Protein AF-A0A963Q2P6-F1 (afdb_monomer_lite)

Sequence (230 aa):
RKVRPLGATLEEPVDARIVSATHRDLGAEVHAGRFRQDLFYRLNVIEIAVPPLRQRREDLPQLCEALLARIARESGAKGYRLSAAQLEAISQLPLEGNVRELENVLHRAVALGDVREAGIDDAAPEPTSLPAAPSLDHGSLKAPAPAMPAGPSHTAGESVVEEMPIPSDLEAWLAAQEKQILIRALEETGFNRTAAAAKLGLNLRQIRYRMSRLGITDPSNTPDEDDDGG

Secondary structure (DSSP, 8-state):
-EE--TT-SSPEE---------SS-HHHHHHTTSS-HHHHHHHTTS------GGG-GGGHHHHHHHHHHHHHHHHT-S-EE--HHHHHHHHHS---S-HHHHHHHHHHHHHHT-SEETTS--PPPP--PPPPP-----S---PPPPPP-------------------S-HHHHHHHHHHHHHHHHHHHTTT-HHHHHHHTT--HHHHHHHHHHHT---TT----------

Radius of gyration: 28.08 Å; chains: 1; bounding box: 80×55×84 Å

Structure (mmCIF, N/CA/C/O backbone):
data_AF-A0A963Q2P6-F1
#
_entry.id   AF-A0A963Q2P6-F1
#
loop_
_atom_site.group_PDB
_atom_site.id
_atom_site.type_symbol
_atom_site.label_atom_id
_atom_site.label_alt_id
_atom_site.label_comp_id
_atom_site.label_asym_id
_atom_site.label_entity_id
_atom_site.label_seq_id
_atom_site.pdbx_PDB_ins_code
_atom_site.Cartn_x
_atom_site.Cartn_y
_atom_site.Cartn_z
_atom_site.occupancy
_atom_site.B_iso_or_equiv
_atom_site.auth_seq_id
_atom_site.auth_comp_id
_atom_site.auth_asym_id
_atom_site.auth_atom_id
_atom_site.pdbx_PDB_model_num
ATOM 1 N N . ARG A 1 1 ? -2.647 -0.339 35.480 1.00 64.62 1 ARG A N 1
ATOM 2 C CA . ARG A 1 1 ? -3.037 -1.763 35.260 1.00 64.62 1 ARG A CA 1
ATOM 3 C C . ARG A 1 1 ? -1.852 -2.624 35.704 1.00 64.62 1 ARG A C 1
ATOM 5 O O . ARG A 1 1 ? -0.803 -2.032 35.878 1.00 64.62 1 ARG A O 1
ATOM 12 N N . LYS A 1 2 ? -1.964 -3.932 35.961 1.00 72.50 2 LYS A N 1
ATOM 13 C CA . LYS A 1 2 ? -0.788 -4.760 36.296 1.00 72.50 2 LYS A CA 1
ATOM 14 C C . LYS A 1 2 ? -0.644 -5.908 35.302 1.00 72.50 2 LYS A C 1
ATOM 16 O O . LYS A 1 2 ? -1.664 -6.447 34.879 1.00 72.50 2 LYS A O 1
ATOM 21 N N . VAL A 1 3 ? 0.578 -6.239 34.898 1.00 78.06 3 VAL A N 1
ATOM 22 C CA . VAL A 1 3 ? 0.865 -7.388 34.028 1.00 78.06 3 VAL A CA 1
ATOM 23 C C . VAL A 1 3 ? 1.853 -8.312 34.720 1.00 78.06 3 VAL A C 1
ATOM 25 O O . VAL A 1 3 ? 2.689 -7.873 35.506 1.00 78.06 3 VAL A O 1
ATOM 28 N N . ARG A 1 4 ? 1.737 -9.606 34.436 1.00 78.69 4 ARG A N 1
ATOM 29 C CA . ARG A 1 4 ? 2.625 -10.634 34.965 1.00 78.69 4 ARG A CA 1
ATOM 30 C C . ARG A 1 4 ? 3.293 -11.341 33.788 1.00 78.69 4 ARG A C 1
ATOM 32 O O . ARG A 1 4 ? 2.575 -11.985 33.018 1.00 78.69 4 ARG A O 1
ATOM 39 N N . PRO A 1 5 ? 4.619 -11.224 33.624 1.00 73.81 5 PRO A N 1
ATOM 40 C CA . PRO A 1 5 ? 5.359 -12.020 32.653 1.00 73.81 5 PRO A CA 1
ATOM 41 C C . PRO A 1 5 ? 5.124 -13.519 32.885 1.00 73.81 5 PRO A C 1
ATOM 43 O O . PRO A 1 5 ? 4.982 -13.965 34.027 1.00 73.81 5 PRO A O 1
ATOM 46 N N . LEU A 1 6 ? 5.082 -14.316 31.814 1.00 65.94 6 LEU A N 1
ATOM 47 C CA . LEU A 1 6 ? 4.991 -15.775 31.932 1.00 65.94 6 LEU A CA 1
ATOM 48 C C . LEU A 1 6 ? 6.200 -16.302 32.724 1.00 65.94 6 LEU A C 1
ATOM 50 O O . LEU A 1 6 ? 7.338 -16.115 32.310 1.00 65.94 6 LEU A O 1
ATOM 54 N N . GLY A 1 7 ? 5.943 -16.936 33.874 1.00 72.44 7 GLY A N 1
ATOM 55 C CA . GLY A 1 7 ? 6.971 -17.476 34.777 1.00 72.44 7 GLY A CA 1
ATOM 56 C C . GLY A 1 7 ? 7.319 -16.598 35.988 1.00 72.44 7 GLY A C 1
ATOM 57 O O . GLY A 1 7 ? 7.991 -17.077 36.896 1.00 72.44 7 GLY A O 1
ATOM 58 N N . ALA A 1 8 ? 6.832 -15.356 36.056 1.00 74.38 8 ALA A N 1
ATOM 59 C CA . ALA A 1 8 ? 7.045 -14.476 37.205 1.00 74.38 8 ALA A CA 1
ATOM 60 C C . ALA A 1 8 ? 5.903 -14.587 38.231 1.00 74.38 8 ALA A C 1
ATOM 62 O O . ALA A 1 8 ? 4.735 -14.743 37.873 1.00 74.38 8 ALA A O 1
ATOM 63 N N . THR A 1 9 ? 6.224 -14.474 39.521 1.00 75.56 9 THR A N 1
ATOM 64 C CA . THR A 1 9 ? 5.244 -14.490 40.626 1.00 75.56 9 THR A CA 1
ATOM 65 C C . THR A 1 9 ? 4.710 -13.102 40.976 1.00 75.56 9 THR A C 1
ATOM 67 O O . THR A 1 9 ? 3.665 -12.999 41.613 1.00 75.56 9 THR A O 1
ATOM 70 N N . LEU A 1 10 ? 5.411 -12.043 40.564 1.00 71.81 10 LEU A N 1
ATOM 71 C CA . LEU A 1 10 ? 5.089 -10.656 40.895 1.00 71.81 10 LEU A CA 1
ATOM 72 C C . LEU A 1 10 ? 4.373 -9.963 39.734 1.00 71.81 10 LEU A C 1
ATOM 74 O O . LEU A 1 10 ? 4.718 -10.138 38.567 1.00 71.81 10 LEU A O 1
ATOM 78 N N . GLU A 1 11 ? 3.354 -9.181 40.078 1.00 80.12 11 GLU A N 1
ATOM 79 C CA . GLU A 1 11 ? 2.622 -8.340 39.138 1.00 80.12 11 GLU A CA 1
ATOM 80 C C . GLU A 1 11 ? 3.244 -6.941 39.084 1.00 80.12 11 GLU A C 1
ATOM 82 O O . GLU A 1 11 ? 3.351 -6.267 40.111 1.00 80.12 11 GLU A O 1
ATOM 87 N N . GLU A 1 12 ? 3.584 -6.471 37.887 1.00 83.44 12 GLU A N 1
ATOM 88 C CA . GLU A 1 12 ? 4.188 -5.155 37.678 1.00 83.44 12 GLU A CA 1
ATOM 89 C C . GLU A 1 12 ? 3.141 -4.141 37.203 1.00 83.44 12 GLU A C 1
ATOM 91 O O . GLU A 1 12 ? 2.363 -4.444 36.290 1.00 83.44 12 GLU A O 1
ATOM 96 N N . PRO A 1 13 ? 3.072 -2.934 37.797 1.00 80.38 13 PRO A N 1
ATOM 97 C CA . PRO A 1 13 ? 2.183 -1.889 37.320 1.00 80.38 13 PRO A CA 1
ATOM 98 C C . PRO A 1 13 ? 2.642 -1.378 35.950 1.00 80.38 13 PRO A C 1
ATOM 100 O O . PRO A 1 13 ? 3.764 -0.916 35.785 1.00 80.38 13 PRO A O 1
ATOM 103 N N . VAL A 1 14 ? 1.736 -1.422 34.977 1.00 83.69 14 VAL A N 1
ATOM 104 C CA . VAL A 1 14 ? 1.925 -0.894 33.627 1.00 83.69 14 VAL A CA 1
ATOM 105 C C . VAL A 1 14 ? 0.928 0.223 33.368 1.00 83.69 14 VAL A C 1
ATOM 107 O O . VAL A 1 14 ? -0.288 0.080 33.593 1.00 83.69 14 VAL A O 1
ATOM 110 N N . ASP A 1 15 ? 1.482 1.320 32.868 1.00 86.88 15 ASP A N 1
ATOM 111 C CA . ASP A 1 15 ? 0.766 2.403 32.222 1.00 86.88 15 ASP A CA 1
ATOM 112 C C . ASP A 1 15 ? 1.029 2.330 30.714 1.00 86.88 15 ASP A C 1
ATOM 114 O O . ASP A 1 15 ? 2.176 2.285 30.272 1.00 86.88 15 ASP A O 1
ATOM 118 N N . ALA A 1 16 ? -0.038 2.219 29.928 1.00 85.62 16 ALA A N 1
ATOM 119 C CA . ALA A 1 16 ? 0.053 2.010 28.491 1.00 85.62 16 ALA A CA 1
ATOM 120 C C . ALA A 1 16 ? -1.106 2.697 27.778 1.00 85.62 16 ALA A C 1
ATOM 122 O O . ALA A 1 16 ? -2.277 2.520 28.131 1.00 85.62 16 ALA A O 1
ATOM 123 N N . ARG A 1 17 ? -0.771 3.418 26.707 1.00 89.06 17 ARG A N 1
ATOM 124 C CA . ARG A 1 17 ? -1.744 3.955 25.761 1.00 89.06 17 ARG A CA 1
ATOM 125 C C . ARG A 1 17 ? -2.048 2.897 24.707 1.00 89.06 17 ARG A C 1
ATOM 127 O O . ARG A 1 17 ? -1.161 2.488 23.966 1.00 89.06 17 ARG A O 1
ATOM 134 N N . ILE A 1 18 ? -3.302 2.459 24.646 1.00 86.38 18 ILE A N 1
ATOM 135 C CA . ILE A 1 18 ? -3.746 1.460 23.670 1.00 86.38 18 ILE A CA 1
ATOM 136 C C . ILE A 1 18 ? -4.229 2.179 22.412 1.00 86.38 18 ILE A C 1
ATOM 138 O O . ILE A 1 18 ? -5.068 3.073 22.493 1.00 86.38 18 ILE A O 1
ATOM 142 N N . VAL A 1 19 ? -3.710 1.761 21.259 1.00 90.31 19 VAL A N 1
ATOM 143 C CA . VAL A 1 19 ? -4.214 2.129 19.933 1.00 90.31 19 VAL A CA 1
ATOM 144 C C . VAL A 1 19 ? -4.538 0.829 19.207 1.00 90.31 19 VAL A C 1
ATOM 146 O O . VAL A 1 19 ? -3.691 -0.057 19.118 1.00 90.31 19 VAL A O 1
ATOM 149 N N . SER A 1 20 ? -5.769 0.695 18.722 1.00 89.44 20 SER A N 1
ATOM 150 C CA . SER A 1 20 ? -6.246 -0.487 17.997 1.00 89.44 20 SER A CA 1
ATOM 151 C C . SER A 1 20 ? -6.838 -0.077 16.654 1.00 89.44 20 SER A C 1
ATOM 153 O O . SER A 1 20 ? -7.490 0.958 16.570 1.00 89.44 20 SER A O 1
ATOM 155 N N . ALA A 1 21 ? -6.648 -0.900 15.624 1.00 90.50 21 ALA A N 1
ATOM 156 C CA . ALA A 1 21 ? -7.207 -0.689 14.292 1.00 90.50 21 ALA A CA 1
ATOM 157 C C . ALA A 1 21 ? -7.820 -1.992 13.763 1.00 90.50 21 ALA A C 1
ATOM 159 O O . ALA A 1 21 ? -7.303 -3.079 14.017 1.00 90.50 21 ALA A O 1
ATOM 160 N N . THR A 1 22 ? -8.922 -1.882 13.024 1.00 89.25 22 THR A N 1
ATOM 161 C CA . THR A 1 22 ? -9.638 -3.016 12.428 1.00 89.25 22 THR A CA 1
ATOM 162 C C . THR A 1 22 ? -10.319 -2.583 11.133 1.00 89.25 22 THR A C 1
ATOM 164 O O . THR A 1 22 ? -10.667 -1.419 10.971 1.00 89.25 22 THR A O 1
ATOM 167 N N . HIS A 1 23 ? -10.494 -3.526 10.208 1.00 86.50 23 HIS A N 1
ATOM 168 C CA . HIS A 1 23 ? -11.265 -3.352 8.971 1.00 86.50 23 HIS A CA 1
ATOM 169 C C . HIS A 1 23 ? -12.695 -3.908 9.094 1.00 86.50 23 HIS A C 1
ATOM 171 O O . HIS A 1 23 ? -13.462 -3.858 8.138 1.00 86.50 23 HIS A O 1
ATOM 177 N N . ARG A 1 24 ? -13.032 -4.494 10.250 1.00 86.62 24 ARG A N 1
ATOM 178 C CA . ARG A 1 24 ? -14.360 -5.025 10.565 1.00 86.62 24 ARG A CA 1
ATOM 179 C C . ARG A 1 24 ? -15.138 -4.035 11.414 1.00 86.62 24 ARG A C 1
ATOM 181 O O . ARG A 1 24 ? -14.569 -3.445 12.331 1.00 86.62 24 ARG A O 1
ATOM 188 N N . ASP A 1 25 ? -16.439 -3.956 11.170 1.00 89.50 25 ASP A N 1
ATOM 189 C CA . ASP A 1 25 ? -17.376 -3.251 12.039 1.00 89.50 25 ASP A CA 1
ATOM 190 C C . ASP A 1 25 ? -17.525 -4.015 13.364 1.00 89.50 25 ASP A C 1
ATOM 192 O O . ASP A 1 25 ? -18.211 -5.036 13.449 1.00 89.50 25 ASP A O 1
ATOM 196 N N . LEU A 1 26 ? -16.850 -3.533 14.410 1.00 90.62 26 LEU A N 1
ATOM 197 C CA . LEU A 1 26 ? -16.914 -4.157 15.732 1.00 90.62 26 LEU A CA 1
ATOM 198 C C . LEU A 1 26 ? -18.310 -4.069 16.348 1.00 90.62 26 LEU A C 1
ATOM 200 O O . LEU A 1 26 ? -18.673 -4.960 17.110 1.00 90.62 26 LEU A O 1
ATOM 204 N N . GLY A 1 27 ? -19.097 -3.044 16.011 1.00 89.06 27 GLY A N 1
ATOM 205 C CA . GLY A 1 27 ? -20.487 -2.951 16.437 1.00 89.06 27 GLY A CA 1
ATOM 206 C C . GLY A 1 27 ? -21.277 -4.141 15.903 1.00 89.06 27 GLY A C 1
ATOM 207 O O . GLY A 1 27 ? -21.899 -4.865 16.682 1.00 89.06 27 GLY A O 1
ATOM 208 N N . ALA A 1 28 ? -21.183 -4.413 14.602 1.00 93.31 28 ALA A N 1
ATOM 209 C CA . ALA A 1 28 ? -21.812 -5.580 13.984 1.00 93.31 28 ALA A CA 1
ATOM 210 C C . ALA A 1 28 ? -21.287 -6.912 14.558 1.00 93.31 28 ALA A C 1
ATOM 212 O O . ALA A 1 28 ? -22.072 -7.824 14.820 1.00 93.31 28 ALA A O 1
ATOM 213 N N . GLU A 1 29 ? -19.979 -7.029 14.816 1.00 93.38 29 GLU A N 1
ATOM 214 C CA . GLU A 1 29 ? -19.393 -8.242 15.409 1.00 93.38 29 GLU A CA 1
ATOM 215 C C . GLU A 1 29 ? -19.856 -8.488 16.858 1.00 93.38 29 GLU A C 1
ATOM 217 O O . GLU A 1 29 ? -20.008 -9.647 17.254 1.00 93.38 29 GLU A O 1
ATOM 222 N N . VAL A 1 30 ? -20.118 -7.432 17.639 1.00 93.25 30 VAL A N 1
ATOM 223 C CA . VAL A 1 30 ? -20.719 -7.542 18.981 1.00 93.25 30 VAL A CA 1
ATOM 224 C C . VAL A 1 30 ? -22.158 -8.042 18.886 1.00 93.25 30 VAL A C 1
ATOM 226 O O . VAL A 1 30 ? -22.515 -8.988 19.585 1.00 93.25 30 VAL A O 1
ATOM 229 N N . HIS A 1 31 ? -22.970 -7.468 17.991 1.00 92.50 31 HIS A N 1
ATOM 230 C CA . HIS A 1 31 ? -24.353 -7.918 17.779 1.00 92.50 31 HIS A CA 1
ATOM 231 C C . HIS A 1 31 ? -24.419 -9.371 17.296 1.00 92.50 31 HIS A C 1
ATOM 233 O O . HIS A 1 31 ? -25.310 -10.118 17.687 1.00 92.50 31 HIS A O 1
ATOM 239 N N . ALA A 1 32 ? -23.446 -9.792 16.487 1.00 95.00 32 ALA A N 1
ATOM 240 C CA . ALA A 1 32 ? -23.322 -11.166 16.018 1.00 95.00 32 ALA A CA 1
ATOM 241 C C . ALA A 1 32 ? -22.709 -12.134 17.054 1.00 95.00 32 ALA A C 1
ATOM 243 O O . ALA A 1 32 ? -22.493 -13.302 16.732 1.00 95.00 32 ALA A O 1
ATOM 244 N N . GLY A 1 33 ? -22.376 -11.667 18.265 1.00 93.00 33 GLY A N 1
ATOM 245 C CA . GLY A 1 33 ? -21.799 -12.481 19.342 1.00 93.00 33 GLY A CA 1
ATOM 246 C C . GLY A 1 33 ? -20.356 -12.942 19.105 1.00 93.00 33 GLY A C 1
ATOM 247 O O . GLY A 1 33 ? -19.831 -13.740 19.879 1.00 93.00 33 GLY A O 1
ATOM 248 N N . ARG A 1 34 ? -19.697 -12.449 18.048 1.00 94.62 34 ARG A N 1
ATOM 249 C CA . ARG A 1 34 ? -18.302 -12.782 17.709 1.00 94.62 34 ARG A CA 1
ATOM 250 C C . ARG A 1 34 ? -17.290 -11.902 18.433 1.00 94.62 34 ARG A C 1
ATOM 252 O O . ARG A 1 34 ? -16.114 -12.253 18.497 1.00 94.62 34 ARG A O 1
ATOM 259 N N . PHE A 1 35 ? -17.734 -10.775 18.988 1.00 94.00 35 PHE A N 1
ATOM 260 C CA . PHE A 1 35 ? -16.886 -9.852 19.730 1.00 94.00 35 PHE A CA 1
ATOM 261 C C . PHE A 1 35 ? -17.474 -9.496 21.095 1.00 94.00 35 PHE A C 1
ATOM 263 O O . PHE A 1 35 ? -18.685 -9.357 21.264 1.00 94.00 35 PHE A O 1
ATOM 270 N N . ARG A 1 36 ? -16.599 -9.347 22.095 1.00 94.38 36 ARG A N 1
ATOM 271 C CA . ARG A 1 36 ? -17.006 -9.112 23.483 1.00 94.38 36 ARG A CA 1
ATOM 272 C C . ARG A 1 36 ? -17.423 -7.655 23.680 1.00 94.38 36 ARG A C 1
ATOM 274 O O . ARG A 1 36 ? -16.641 -6.737 23.428 1.00 94.38 36 ARG A O 1
ATOM 281 N N . GLN A 1 37 ? -18.644 -7.448 24.165 1.00 91.25 37 GLN A N 1
ATOM 282 C CA . GLN A 1 37 ? -19.240 -6.119 24.319 1.00 91.25 37 GLN A CA 1
ATOM 283 C C . GLN A 1 37 ? -18.461 -5.213 25.293 1.00 91.25 37 GLN A C 1
ATOM 285 O O . GLN A 1 37 ? -18.245 -4.035 25.024 1.00 91.25 37 GLN A O 1
ATOM 290 N N . ASP A 1 38 ? -17.980 -5.760 26.407 1.00 92.06 38 ASP A N 1
ATOM 291 C CA . ASP A 1 38 ? -17.172 -5.032 27.395 1.00 92.06 38 ASP A CA 1
ATOM 292 C C . ASP A 1 38 ? -15.809 -4.578 26.839 1.00 92.06 38 ASP A C 1
ATOM 294 O O . ASP A 1 38 ? -15.300 -3.526 27.230 1.00 92.06 38 ASP A O 1
ATOM 298 N N . LEU A 1 39 ? -15.212 -5.351 25.926 1.00 89.88 39 LEU A N 1
ATOM 299 C CA . LEU A 1 39 ? -13.974 -4.978 25.250 1.00 89.88 39 LEU A CA 1
ATOM 300 C C . LEU A 1 39 ? -14.238 -3.892 24.206 1.00 89.88 39 LEU A C 1
ATOM 302 O O . LEU A 1 39 ? -13.467 -2.938 24.127 1.00 89.88 39 LEU A O 1
ATOM 306 N N . PHE A 1 40 ? -15.343 -3.997 23.463 1.00 89.31 40 PHE A N 1
ATOM 307 C CA . PHE A 1 40 ? -15.753 -2.983 22.493 1.00 89.31 40 PHE A CA 1
ATOM 308 C C . PHE A 1 40 ? -15.881 -1.605 23.143 1.00 89.31 40 PHE A C 1
ATOM 310 O O . PHE A 1 40 ? -15.224 -0.675 22.693 1.00 89.31 40 PHE A O 1
ATOM 317 N N . TYR A 1 41 ? -16.601 -1.482 24.262 1.00 87.88 41 TYR A N 1
ATOM 318 C CA . TYR A 1 41 ? -16.746 -0.192 24.950 1.00 87.88 41 TYR A CA 1
ATOM 319 C C . TYR A 1 41 ? -15.449 0.346 25.572 1.00 87.88 41 TYR A C 1
ATOM 321 O O . TYR A 1 41 ? -15.340 1.541 25.828 1.00 87.88 41 TYR A O 1
ATOM 329 N N . ARG A 1 42 ? -14.453 -0.513 25.830 1.00 89.88 42 ARG A N 1
ATOM 330 C CA . ARG A 1 42 ? -13.135 -0.084 26.333 1.00 89.88 42 ARG A CA 1
ATOM 331 C C . ARG A 1 42 ? -12.174 0.336 25.226 1.00 89.88 42 ARG A C 1
ATOM 333 O O . ARG A 1 42 ? -11.250 1.095 25.508 1.00 89.88 42 ARG A O 1
ATOM 340 N N . LEU A 1 43 ? -12.346 -0.197 24.018 1.00 87.81 43 LEU A N 1
ATOM 341 C CA . LEU A 1 43 ? -11.539 0.153 22.850 1.00 87.81 43 LEU A CA 1
ATOM 342 C C . LEU A 1 43 ? -12.142 1.342 22.098 1.00 87.81 43 LEU A C 1
ATOM 344 O O . LEU A 1 43 ? -11.411 2.256 21.726 1.00 87.81 43 LEU A O 1
ATOM 348 N N . ASN A 1 44 ? -13.465 1.359 21.921 1.00 83.06 44 ASN A N 1
ATOM 349 C CA . ASN A 1 44 ? -14.167 2.360 21.126 1.00 83.06 44 ASN A CA 1
ATOM 350 C C . ASN A 1 44 ? -14.494 3.627 21.932 1.00 83.06 44 ASN A C 1
ATOM 352 O O . ASN A 1 44 ? -15.655 3.985 22.116 1.00 83.06 44 ASN A O 1
ATOM 356 N N . VAL A 1 45 ? -13.457 4.274 22.472 1.00 87.12 45 VAL A N 1
ATOM 357 C CA . VAL A 1 45 ? -13.592 5.544 23.211 1.00 87.12 45 VAL A CA 1
ATOM 358 C C . VAL A 1 45 ? -13.541 6.733 22.255 1.00 87.12 45 VAL A C 1
ATOM 360 O O . VAL A 1 45 ? -14.357 7.644 22.346 1.00 87.12 45 VAL A O 1
ATOM 363 N N . ILE A 1 46 ? -12.569 6.723 21.343 1.00 86.75 46 ILE A N 1
ATOM 364 C CA . ILE A 1 46 ? -12.421 7.713 20.277 1.00 86.75 46 ILE A CA 1
ATOM 365 C C . ILE A 1 46 ? -12.236 6.929 18.987 1.00 86.75 46 ILE A C 1
ATOM 367 O O . ILE A 1 46 ? -11.202 6.290 18.788 1.00 86.75 46 ILE A O 1
ATOM 371 N N . GLU A 1 47 ? -13.248 6.975 18.130 1.00 87.00 47 GLU A N 1
ATOM 372 C CA . GLU A 1 47 ? -13.215 6.324 16.830 1.00 87.00 47 GLU A CA 1
ATOM 373 C C . GLU A 1 47 ? -12.628 7.274 15.785 1.00 87.00 47 GLU A C 1
ATOM 375 O O . GLU A 1 47 ? -13.045 8.427 15.668 1.00 87.00 47 GLU A O 1
ATOM 380 N N . ILE A 1 48 ? -11.650 6.788 15.021 1.00 87.38 48 ILE A N 1
ATOM 381 C CA . ILE A 1 48 ? -11.089 7.514 13.882 1.00 87.38 48 ILE A CA 1
ATOM 382 C C . ILE A 1 48 ? -11.369 6.686 12.637 1.00 87.38 48 ILE A C 1
ATOM 384 O O . ILE A 1 48 ? -10.703 5.682 12.379 1.00 87.38 48 ILE A O 1
ATOM 388 N N . ALA A 1 49 ? -12.354 7.122 11.858 1.00 84.94 49 ALA A N 1
ATOM 389 C CA . ALA A 1 49 ? -12.623 6.540 10.556 1.00 84.94 49 ALA A CA 1
ATOM 390 C C . ALA A 1 49 ? -11.513 6.947 9.578 1.00 84.94 49 ALA A C 1
ATOM 392 O O . ALA A 1 49 ? -11.238 8.132 9.386 1.00 84.94 49 ALA A O 1
ATOM 393 N N . VAL A 1 50 ? -10.876 5.962 8.945 1.00 85.81 50 VAL A N 1
ATOM 394 C CA . VAL A 1 50 ? -9.916 6.202 7.864 1.00 85.81 50 VAL A CA 1
ATOM 395 C C . VAL A 1 50 ? -10.684 6.126 6.545 1.00 85.81 50 VAL A C 1
ATOM 397 O O . VAL A 1 50 ? -11.009 5.017 6.117 1.00 85.81 50 VAL A O 1
ATOM 400 N N . PRO A 1 51 ? -11.012 7.262 5.897 1.00 83.19 51 PRO A N 1
ATOM 401 C CA . PRO A 1 51 ? -11.748 7.221 4.648 1.00 83.19 51 PRO A CA 1
ATOM 402 C C . PRO A 1 51 ? -10.880 6.608 3.543 1.00 83.19 51 PRO A C 1
ATOM 404 O O . PRO A 1 51 ? -9.661 6.841 3.515 1.00 83.19 51 PRO A O 1
ATOM 407 N N . PRO A 1 52 ? -11.503 5.849 2.626 1.00 84.44 52 PRO A N 1
ATOM 408 C CA . PRO A 1 52 ? -10.814 5.232 1.506 1.00 84.44 52 PRO A CA 1
ATOM 409 C C . PRO A 1 52 ? -10.204 6.295 0.594 1.00 84.44 52 PRO A C 1
ATOM 411 O O . PRO A 1 52 ? -10.672 7.435 0.532 1.00 84.44 52 PRO A O 1
ATOM 414 N N . LEU A 1 53 ? -9.185 5.904 -0.167 1.00 84.62 53 LEU A N 1
ATOM 415 C CA . LEU A 1 53 ? -8.384 6.835 -0.962 1.00 84.62 53 LEU A CA 1
ATOM 416 C C . LEU A 1 53 ? -9.222 7.598 -2.008 1.00 84.62 53 LEU A C 1
ATOM 418 O O . LEU A 1 53 ? -8.987 8.780 -2.251 1.00 84.62 53 LEU A O 1
ATOM 422 N N . ARG A 1 54 ? -10.283 6.974 -2.536 1.00 81.81 54 ARG A N 1
ATOM 423 C CA . ARG A 1 54 ? -11.261 7.609 -3.439 1.00 81.81 54 ARG A CA 1
ATOM 424 C C . ARG A 1 54 ? -11.979 8.841 -2.867 1.00 81.81 54 ARG A C 1
ATOM 426 O O . ARG A 1 54 ? -12.435 9.672 -3.643 1.00 81.81 54 ARG A O 1
ATOM 433 N N . GLN A 1 55 ? -12.095 8.967 -1.542 1.00 84.19 55 GLN A N 1
ATOM 434 C CA . GLN A 1 55 ? -12.718 10.129 -0.886 1.00 84.19 55 GLN A CA 1
ATOM 435 C C . GLN A 1 55 ? -11.729 11.279 -0.640 1.00 84.19 55 GLN A C 1
ATOM 437 O O . GLN A 1 55 ? -12.146 12.359 -0.244 1.00 84.19 55 GLN A O 1
ATOM 442 N N . ARG A 1 56 ? -10.432 11.054 -0.876 1.00 86.69 56 ARG A N 1
ATOM 443 C CA . ARG A 1 56 ? -9.334 11.995 -0.606 1.00 86.69 56 ARG A CA 1
ATOM 444 C C . ARG A 1 56 ? -8.369 12.079 -1.794 1.00 86.69 56 ARG A C 1
ATOM 446 O O . ARG A 1 56 ? -7.154 11.992 -1.646 1.00 86.69 56 ARG A O 1
ATOM 453 N N . ARG A 1 57 ? -8.917 12.188 -3.008 1.00 85.06 57 ARG A N 1
ATOM 454 C CA . ARG A 1 57 ? -8.119 12.181 -4.250 1.00 85.06 57 ARG A CA 1
ATOM 455 C C . ARG A 1 57 ? -7.133 13.348 -4.346 1.00 85.06 57 ARG A C 1
ATOM 457 O O . ARG A 1 57 ? -6.107 13.211 -4.996 1.00 85.06 57 ARG A O 1
ATOM 464 N N . GLU A 1 58 ? -7.412 14.454 -3.666 1.00 88.50 58 GLU A N 1
ATOM 465 C CA . GLU A 1 58 ? -6.507 15.604 -3.542 1.00 88.50 58 GLU A CA 1
ATOM 466 C C . GLU A 1 58 ? -5.165 15.269 -2.868 1.00 88.50 58 GLU A C 1
ATOM 468 O O . GLU A 1 58 ? -4.157 15.894 -3.191 1.00 88.50 58 GLU A O 1
ATOM 473 N N . ASP A 1 59 ? -5.121 14.232 -2.023 1.00 89.94 59 ASP A N 1
ATOM 474 C CA . ASP A 1 59 ? -3.893 13.767 -1.365 1.00 89.94 59 ASP A CA 1
ATOM 475 C C . ASP A 1 59 ? -3.007 12.925 -2.308 1.00 89.94 59 ASP A C 1
ATOM 477 O O . ASP A 1 59 ? -1.830 12.689 -2.017 1.00 89.94 59 ASP A O 1
ATOM 481 N N . LEU A 1 60 ? -3.545 12.444 -3.441 1.00 89.44 60 LEU A N 1
ATOM 482 C CA . LEU A 1 60 ? -2.856 11.506 -4.337 1.00 89.44 60 LEU A CA 1
ATOM 483 C C . LEU A 1 60 ? -1.485 11.988 -4.821 1.00 89.44 60 LEU A C 1
ATOM 485 O O . LEU A 1 60 ? -0.565 11.171 -4.783 1.00 89.44 60 LEU A O 1
ATOM 489 N N . PRO A 1 61 ? -1.292 13.250 -5.252 1.00 90.56 61 PRO A N 1
ATOM 490 C CA . PRO A 1 61 ? 0.009 13.702 -5.736 1.00 90.56 61 PRO A CA 1
ATOM 491 C C . PRO A 1 61 ? 1.103 13.565 -4.671 1.00 90.56 61 PRO A C 1
ATOM 493 O O . PRO A 1 61 ? 2.156 12.985 -4.936 1.00 90.56 61 PRO A O 1
ATOM 496 N N . GLN A 1 62 ? 0.819 14.013 -3.444 1.00 91.56 62 GLN A N 1
ATOM 497 C CA . GLN A 1 62 ? 1.765 13.954 -2.326 1.00 91.56 62 GLN A CA 1
ATOM 498 C C . GLN A 1 62 ? 2.007 12.510 -1.868 1.00 91.56 62 GLN A C 1
ATOM 500 O O . GLN A 1 62 ? 3.140 12.125 -1.577 1.00 91.56 62 GLN A O 1
ATOM 505 N N . LEU A 1 63 ? 0.956 11.683 -1.850 1.00 92.12 63 LEU A N 1
ATOM 506 C CA . LEU A 1 63 ? 1.073 10.261 -1.529 1.00 92.12 63 LEU A CA 1
ATOM 507 C C . LEU A 1 63 ? 1.920 9.514 -2.562 1.00 92.12 63 LEU A C 1
ATOM 509 O O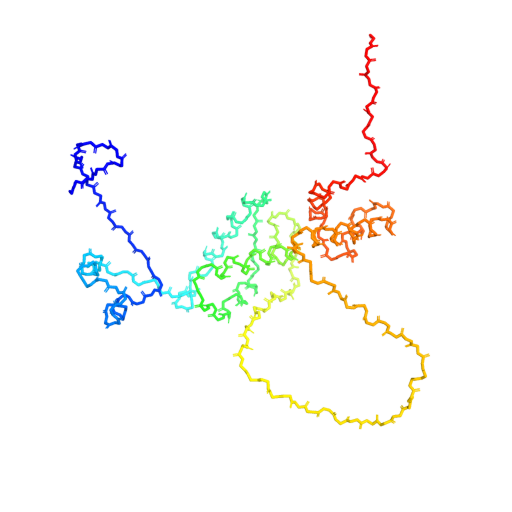 . LEU A 1 63 ? 2.781 8.724 -2.179 1.00 92.12 63 LEU A O 1
ATOM 513 N N . CYS A 1 64 ? 1.720 9.775 -3.855 1.00 92.12 64 CYS A N 1
ATOM 514 C CA . CYS A 1 64 ? 2.519 9.171 -4.917 1.00 92.12 64 CYS A CA 1
ATOM 515 C C . CYS A 1 64 ? 3.994 9.545 -4.779 1.00 92.12 64 CYS A C 1
ATOM 517 O O . CYS A 1 64 ? 4.850 8.669 -4.866 1.00 92.12 64 CYS A O 1
ATOM 519 N N . GLU A 1 65 ? 4.297 10.819 -4.522 1.00 91.31 65 GLU A N 1
ATOM 520 C CA . GLU A 1 65 ? 5.672 11.279 -4.323 1.00 91.31 65 GLU A CA 1
ATOM 521 C C . GLU A 1 65 ? 6.336 10.591 -3.121 1.00 91.31 65 GLU A C 1
ATOM 523 O O . GLU A 1 65 ? 7.437 10.047 -3.248 1.00 91.31 65 GLU A O 1
ATOM 528 N N . ALA A 1 66 ? 5.651 10.543 -1.975 1.00 93.12 66 ALA A N 1
ATOM 529 C CA . ALA A 1 66 ? 6.168 9.908 -0.765 1.00 93.12 66 ALA A CA 1
ATOM 530 C C . ALA A 1 66 ? 6.395 8.396 -0.948 1.00 93.12 66 ALA A C 1
ATOM 532 O O . ALA A 1 66 ? 7.430 7.864 -0.530 1.00 93.12 66 ALA A O 1
ATOM 533 N N . LEU A 1 67 ? 5.453 7.702 -1.595 1.00 92.69 67 LEU A N 1
ATOM 534 C CA . LEU A 1 67 ? 5.567 6.274 -1.888 1.00 92.69 67 LEU A CA 1
ATOM 535 C C . LEU A 1 67 ? 6.695 6.002 -2.884 1.00 92.69 67 LEU A C 1
ATOM 537 O O . LEU A 1 67 ? 7.534 5.148 -2.623 1.00 92.69 67 LEU A O 1
ATOM 541 N N . LEU A 1 68 ? 6.792 6.762 -3.974 1.00 92.12 68 LEU A N 1
ATOM 542 C CA . LEU A 1 68 ? 7.868 6.612 -4.956 1.00 92.12 68 LEU A CA 1
ATOM 543 C C . LEU A 1 68 ? 9.249 6.901 -4.366 1.00 92.12 68 LEU A C 1
ATOM 545 O O . LEU A 1 68 ? 10.208 6.205 -4.695 1.00 92.12 68 LEU A O 1
ATOM 549 N N . ALA A 1 69 ? 9.363 7.875 -3.461 1.00 91.00 69 ALA A N 1
ATOM 550 C CA . ALA A 1 69 ? 10.604 8.139 -2.736 1.00 91.00 69 ALA A CA 1
ATOM 551 C C . ALA A 1 69 ? 11.004 6.963 -1.830 1.00 91.00 69 ALA A C 1
ATOM 553 O O . ALA A 1 69 ? 12.189 6.645 -1.701 1.00 91.00 69 ALA A O 1
ATOM 554 N N . ARG A 1 70 ? 10.024 6.298 -1.208 1.00 90.81 70 ARG A N 1
ATOM 555 C CA . ARG A 1 70 ? 10.260 5.085 -0.421 1.00 90.81 70 ARG A CA 1
ATOM 556 C C . ARG A 1 70 ? 10.675 3.912 -1.311 1.00 90.81 70 ARG A C 1
ATOM 558 O O . ARG A 1 70 ? 11.694 3.292 -1.023 1.00 90.81 70 ARG A O 1
ATOM 565 N N . ILE A 1 71 ? 9.956 3.677 -2.408 1.00 88.94 71 ILE A N 1
ATOM 566 C CA . ILE A 1 71 ? 10.261 2.625 -3.388 1.00 88.94 71 ILE A CA 1
ATOM 567 C C . ILE A 1 71 ? 11.674 2.813 -3.955 1.00 88.94 71 ILE A C 1
ATOM 569 O O . ILE A 1 71 ? 12.439 1.856 -4.011 1.00 88.94 71 ILE A O 1
ATOM 573 N N . ALA A 1 72 ? 12.059 4.045 -4.304 1.00 88.44 72 ALA A N 1
ATOM 574 C CA . ALA A 1 72 ? 13.407 4.363 -4.778 1.00 88.44 72 ALA A CA 1
ATOM 575 C C . ALA A 1 72 ? 14.490 4.029 -3.745 1.00 88.44 72 ALA A C 1
ATOM 577 O O . ALA A 1 72 ? 15.527 3.466 -4.088 1.00 88.44 72 ALA A O 1
ATOM 578 N N . ARG A 1 73 ? 14.240 4.327 -2.465 1.00 88.38 73 ARG A N 1
ATOM 579 C CA . ARG A 1 73 ? 15.172 4.002 -1.378 1.00 88.38 73 ARG A CA 1
ATOM 580 C C . ARG A 1 73 ? 15.345 2.495 -1.205 1.00 88.38 73 ARG A C 1
ATOM 582 O O . ARG A 1 73 ? 16.459 2.040 -0.976 1.00 88.38 73 ARG A O 1
ATOM 589 N N . GLU A 1 74 ? 14.258 1.739 -1.321 1.00 86.38 74 GLU A N 1
ATOM 590 C CA . GLU A 1 74 ? 14.264 0.276 -1.230 1.00 86.38 74 GLU A CA 1
ATOM 591 C C . GLU A 1 74 ? 14.939 -0.375 -2.455 1.00 86.38 74 GLU A C 1
ATOM 593 O O . GLU A 1 74 ? 15.621 -1.389 -2.314 1.00 86.38 74 GLU A O 1
ATOM 598 N N . SER A 1 75 ? 14.811 0.219 -3.649 1.00 81.19 75 SER A N 1
ATOM 599 C CA . SER A 1 75 ? 15.407 -0.296 -4.893 1.00 81.19 75 SER A CA 1
ATOM 600 C C . SER A 1 75 ? 16.843 0.180 -5.170 1.00 81.19 75 SER A C 1
ATOM 602 O O . SER A 1 75 ? 17.499 -0.357 -6.076 1.00 81.19 75 SER A O 1
ATOM 604 N N . GLY A 1 76 ? 17.333 1.159 -4.398 1.00 81.19 76 GLY A N 1
ATOM 605 C CA . GLY A 1 76 ? 18.626 1.823 -4.591 1.00 81.19 76 GLY A CA 1
ATOM 606 C C . GLY A 1 76 ? 18.645 2.843 -5.739 1.00 81.19 76 GLY A C 1
ATOM 607 O O . GLY A 1 76 ? 19.721 3.182 -6.228 1.00 81.19 76 GLY A O 1
ATOM 608 N N . ALA A 1 77 ? 17.479 3.307 -6.195 1.00 80.31 77 ALA A N 1
ATOM 609 C CA . ALA A 1 77 ? 17.343 4.301 -7.257 1.00 80.31 77 ALA A CA 1
ATOM 610 C C . ALA A 1 77 ? 17.480 5.739 -6.724 1.00 80.31 77 ALA A C 1
ATOM 612 O O . ALA A 1 77 ? 17.214 6.027 -5.556 1.00 80.31 77 ALA A O 1
ATOM 613 N N . LYS A 1 78 ? 17.848 6.682 -7.603 1.00 76.75 78 LYS A N 1
ATOM 614 C CA . LYS A 1 78 ? 17.986 8.114 -7.252 1.00 76.75 78 LYS A CA 1
ATOM 615 C C . LYS A 1 78 ? 16.642 8.819 -7.009 1.00 76.75 78 LYS A C 1
ATOM 617 O O . LYS A 1 78 ? 16.614 9.916 -6.460 1.00 76.75 78 LYS A O 1
ATOM 622 N N . GLY A 1 79 ? 15.539 8.188 -7.402 1.00 83.69 79 GLY A N 1
ATOM 623 C CA . GLY A 1 79 ? 14.177 8.697 -7.274 1.00 83.69 79 GLY A CA 1
ATOM 624 C C . GLY A 1 79 ? 13.342 8.294 -8.481 1.00 83.69 79 GLY A C 1
ATOM 625 O O . GLY A 1 79 ? 13.896 8.023 -9.537 1.00 83.69 79 GLY A O 1
ATOM 626 N N . TYR A 1 80 ? 12.022 8.292 -8.339 1.00 86.19 80 TYR A N 1
ATOM 627 C CA . TYR A 1 80 ? 11.086 8.089 -9.445 1.00 86.19 80 TYR A CA 1
ATOM 628 C C . TYR A 1 80 ? 10.218 9.338 -9.629 1.00 86.19 80 TYR A C 1
ATOM 630 O O . TYR A 1 80 ? 9.983 10.094 -8.674 1.00 86.19 80 TYR A O 1
ATOM 638 N N . ARG A 1 81 ? 9.761 9.583 -10.860 1.00 84.25 81 ARG A N 1
ATOM 639 C CA . ARG A 1 81 ? 8.879 10.709 -11.200 1.00 84.25 81 ARG A CA 1
ATOM 640 C C . ARG A 1 81 ? 7.731 10.243 -12.083 1.00 84.25 81 ARG A C 1
ATOM 642 O O . ARG A 1 81 ? 7.956 9.553 -13.071 1.00 84.25 81 ARG A O 1
ATOM 649 N N . LEU A 1 82 ? 6.520 10.660 -11.725 1.00 84.94 82 LEU A N 1
ATOM 650 C CA . LEU A 1 82 ? 5.339 10.504 -12.570 1.00 84.94 82 LEU A CA 1
ATOM 651 C C . LEU A 1 82 ? 5.205 11.713 -13.490 1.00 84.94 82 LEU A C 1
ATOM 653 O O . LEU A 1 82 ? 5.427 12.848 -13.065 1.00 84.94 82 LEU A O 1
ATOM 657 N N . SER A 1 83 ? 4.794 11.471 -14.731 1.00 85.56 83 SER A N 1
ATOM 658 C CA . SER A 1 83 ? 4.298 12.529 -15.607 1.00 85.56 83 SER A CA 1
ATOM 659 C C . SER A 1 83 ? 2.893 12.976 -15.181 1.00 85.56 83 SER A C 1
ATOM 661 O O . SER A 1 83 ? 2.177 12.255 -14.480 1.00 85.56 83 SER A O 1
ATOM 663 N N . ALA A 1 84 ? 2.463 14.155 -15.640 1.00 84.25 84 ALA A N 1
ATOM 664 C CA . ALA A 1 84 ? 1.111 14.651 -15.371 1.00 84.25 84 ALA A CA 1
ATOM 665 C C . ALA A 1 84 ? 0.025 13.675 -15.867 1.00 84.25 84 ALA A C 1
ATOM 667 O O . ALA A 1 84 ? -0.928 13.399 -15.144 1.00 84.25 84 ALA A O 1
ATOM 668 N N . ALA A 1 85 ? 0.220 13.078 -17.048 1.00 82.50 85 ALA A N 1
ATOM 669 C CA . ALA A 1 85 ? -0.705 12.098 -17.618 1.00 82.50 85 ALA A CA 1
ATOM 670 C C . ALA A 1 85 ? -0.801 10.813 -16.775 1.00 82.50 85 ALA A C 1
ATOM 672 O O . ALA A 1 85 ? -1.880 10.248 -16.615 1.00 82.50 85 ALA A O 1
ATOM 673 N N . GLN A 1 86 ? 0.312 10.357 -16.192 1.00 84.50 86 GLN A N 1
ATOM 674 C CA . GLN A 1 86 ? 0.317 9.186 -15.309 1.00 84.50 86 GLN A CA 1
ATOM 675 C C . GLN A 1 86 ? -0.407 9.466 -13.994 1.00 84.50 86 GLN A C 1
ATOM 677 O O . GLN A 1 86 ? -1.161 8.624 -13.510 1.00 84.50 86 GLN A O 1
ATOM 682 N N . LEU A 1 87 ? -0.205 10.654 -13.426 1.00 88.31 87 LEU A N 1
ATOM 683 C CA . LEU A 1 87 ? -0.905 11.072 -12.218 1.00 88.31 87 LEU A CA 1
ATOM 684 C C . LEU A 1 87 ? -2.420 11.199 -12.456 1.00 88.31 87 LEU A C 1
ATOM 686 O O . LEU A 1 87 ? -3.219 10.784 -11.613 1.00 88.31 87 LEU A O 1
ATOM 690 N N . GLU A 1 88 ? -2.820 11.720 -13.617 1.00 87.00 88 GLU A N 1
ATOM 691 C CA . GLU A 1 88 ? -4.223 11.790 -14.027 1.00 87.00 88 GLU A CA 1
ATOM 692 C C . GLU A 1 88 ? -4.828 10.391 -14.202 1.00 87.00 88 GLU A C 1
ATOM 694 O O . GLU A 1 88 ? -5.891 10.110 -13.648 1.00 87.00 88 GLU A O 1
ATOM 699 N N . ALA A 1 89 ? -4.115 9.478 -14.867 1.00 85.88 89 ALA A N 1
ATOM 700 C CA . ALA A 1 89 ? -4.540 8.089 -15.015 1.00 85.88 89 ALA A CA 1
ATOM 701 C C . ALA A 1 89 ? -4.731 7.391 -13.654 1.00 85.88 89 ALA A C 1
ATOM 703 O O . ALA A 1 89 ? -5.746 6.729 -13.442 1.00 85.88 89 ALA A O 1
ATOM 704 N N . ILE A 1 90 ? -3.816 7.593 -12.696 1.00 87.06 90 ILE A N 1
ATOM 705 C CA . ILE A 1 90 ? -3.956 7.075 -11.321 1.00 87.06 90 ILE A CA 1
ATOM 706 C C . ILE A 1 90 ? -5.190 7.667 -10.629 1.00 87.06 90 ILE A C 1
ATOM 708 O O . ILE A 1 90 ? -5.903 6.957 -9.921 1.00 87.06 90 ILE A O 1
ATOM 712 N N . SER A 1 91 ? -5.471 8.952 -10.848 1.00 85.81 91 SER A N 1
ATOM 713 C CA . SER A 1 91 ? -6.602 9.653 -10.225 1.00 85.81 91 SER A CA 1
ATOM 714 C C . SER A 1 91 ? -7.967 9.146 -10.701 1.00 85.81 91 SER A C 1
ATOM 716 O O . SER A 1 91 ? -8.957 9.261 -9.972 1.00 85.81 91 SER A O 1
ATOM 718 N N . GLN A 1 92 ? -8.025 8.560 -11.899 1.00 86.69 92 GLN A N 1
ATOM 719 C CA . GLN A 1 92 ? -9.237 7.969 -12.471 1.00 86.69 92 GLN A CA 1
ATOM 720 C C . GLN A 1 92 ? -9.481 6.521 -12.024 1.00 86.69 92 GLN A C 1
ATOM 722 O O . GLN A 1 92 ? -10.581 6.003 -12.220 1.00 86.69 92 GLN A O 1
ATOM 727 N N . LEU A 1 93 ? -8.502 5.870 -11.386 1.00 83.44 93 LEU A N 1
ATOM 728 C CA . LEU A 1 93 ? -8.677 4.513 -10.877 1.00 83.44 93 LEU A CA 1
ATOM 729 C C . LEU A 1 93 ? -9.747 4.466 -9.763 1.00 83.44 93 LEU A C 1
ATOM 731 O O . LEU A 1 93 ? -9.931 5.437 -9.012 1.00 83.44 93 LEU A O 1
ATOM 735 N N . PRO A 1 94 ? -10.460 3.330 -9.626 1.00 78.25 94 PRO A N 1
ATOM 736 C CA . PRO A 1 94 ? -11.501 3.173 -8.613 1.00 78.25 94 PRO A CA 1
ATOM 737 C C . PRO A 1 94 ? -10.946 3.259 -7.183 1.00 78.25 94 PRO A C 1
ATOM 739 O O . PRO A 1 94 ? -11.644 3.779 -6.312 1.00 78.25 94 PRO A O 1
ATOM 742 N N . LEU A 1 95 ? -9.688 2.829 -6.967 1.00 75.75 95 LEU A N 1
ATOM 743 C CA . LEU A 1 95 ? -8.972 2.847 -5.678 1.00 75.75 95 LEU A CA 1
ATOM 744 C C . LEU A 1 95 ? -9.899 2.381 -4.541 1.00 75.75 95 LEU A C 1
ATOM 746 O O . LEU A 1 95 ? -10.284 3.148 -3.647 1.00 75.75 95 LEU A O 1
ATOM 750 N N . GLU A 1 96 ? -10.354 1.131 -4.660 1.00 69.75 96 GLU A N 1
ATOM 751 C CA . GLU A 1 96 ? -11.356 0.538 -3.772 1.00 69.75 96 GLU A CA 1
ATOM 752 C C . GLU A 1 96 ? -10.806 0.359 -2.354 1.00 69.75 96 GLU A C 1
ATOM 754 O O . GLU A 1 96 ? -11.539 0.543 -1.372 1.00 69.75 96 GLU A O 1
ATOM 759 N N . GLY A 1 97 ? -9.507 0.089 -2.259 1.00 67.69 97 GLY A N 1
ATOM 760 C CA . GLY A 1 97 ? -8.744 -0.017 -1.031 1.00 67.69 97 GLY A CA 1
ATOM 761 C C . GLY A 1 97 ? -8.070 1.282 -0.589 1.00 67.69 97 GLY A C 1
ATOM 762 O O . GLY A 1 97 ? -8.308 2.391 -1.071 1.00 67.69 97 GLY A O 1
ATOM 763 N N . ASN A 1 98 ? -7.216 1.130 0.421 1.00 80.44 98 ASN A N 1
ATOM 764 C CA . ASN A 1 98 ? -6.434 2.223 0.993 1.00 80.44 98 ASN A CA 1
ATOM 765 C C . ASN A 1 98 ? -5.144 2.454 0.180 1.00 80.44 98 ASN A C 1
ATOM 767 O O . ASN A 1 98 ? -4.954 1.938 -0.917 1.00 80.44 98 ASN A O 1
ATOM 771 N N . VAL A 1 99 ? -4.196 3.177 0.776 1.00 85.81 99 VAL A N 1
ATOM 772 C CA . VAL A 1 99 ? -2.864 3.496 0.229 1.00 85.81 99 VAL A CA 1
ATOM 773 C C . VAL A 1 99 ? -2.081 2.271 -0.283 1.00 85.81 99 VAL A C 1
ATOM 775 O O . VAL A 1 99 ? -1.249 2.411 -1.171 1.00 85.81 99 VAL A O 1
ATOM 778 N N . ARG A 1 100 ? -2.375 1.059 0.206 1.00 84.50 100 ARG A N 1
ATOM 779 C CA . ARG A 1 100 ? -1.722 -0.184 -0.248 1.00 84.50 100 ARG A CA 1
ATOM 780 C C . ARG A 1 100 ? -1.957 -0.499 -1.724 1.00 84.50 100 ARG A C 1
ATOM 782 O O . ARG A 1 100 ? -1.064 -1.012 -2.386 1.00 84.50 100 ARG A O 1
ATOM 789 N N . GLU A 1 101 ? -3.151 -0.221 -2.243 1.00 85.88 101 GLU A N 1
ATOM 790 C CA . GLU A 1 101 ? -3.425 -0.447 -3.667 1.00 85.88 101 GLU A CA 1
ATOM 791 C C . GLU A 1 101 ? -2.603 0.504 -4.529 1.00 85.88 101 GLU A C 1
ATOM 793 O O . GLU A 1 101 ? -1.981 0.070 -5.495 1.00 85.88 101 GLU A O 1
ATOM 798 N N . LEU A 1 102 ? -2.533 1.774 -4.122 1.00 89.44 102 LEU A N 1
ATOM 799 C CA . LEU A 1 102 ? -1.688 2.771 -4.768 1.00 89.44 102 LEU A CA 1
ATOM 800 C C . LEU A 1 102 ? -0.208 2.354 -4.737 1.00 89.44 102 LEU A C 1
ATOM 802 O O . LEU A 1 102 ? 0.453 2.388 -5.769 1.00 89.44 102 LEU A O 1
ATOM 806 N N . GLU A 1 103 ? 0.299 1.906 -3.586 1.00 89.44 103 GLU A N 1
ATOM 807 C CA . GLU A 1 103 ? 1.671 1.397 -3.432 1.00 89.44 103 GLU A CA 1
ATOM 808 C C . GLU A 1 103 ? 1.952 0.240 -4.409 1.00 89.44 103 GLU A C 1
ATOM 810 O O . GLU A 1 103 ? 2.953 0.269 -5.125 1.00 89.44 103 GLU A O 1
ATOM 815 N N . ASN A 1 104 ? 1.032 -0.722 -4.541 1.00 87.25 104 ASN A N 1
ATOM 816 C CA . ASN A 1 104 ? 1.159 -1.835 -5.490 1.00 87.25 104 ASN A CA 1
ATOM 817 C C . ASN A 1 104 ? 1.141 -1.389 -6.960 1.00 87.25 104 ASN A C 1
ATOM 819 O O . ASN A 1 104 ? 1.874 -1.946 -7.783 1.00 87.25 104 ASN A O 1
ATOM 823 N N . VAL A 1 105 ? 0.295 -0.415 -7.312 1.00 88.50 105 VAL A N 1
ATOM 824 C CA . VAL A 1 105 ? 0.254 0.166 -8.664 1.00 88.50 105 VAL A CA 1
ATOM 825 C C . VAL A 1 105 ? 1.589 0.839 -8.983 1.00 88.50 105 VAL A C 1
ATOM 827 O O . VAL A 1 105 ? 2.164 0.574 -10.038 1.00 88.50 105 VAL A O 1
ATOM 830 N N . LEU A 1 106 ? 2.130 1.629 -8.052 1.00 89.88 106 LEU A N 1
ATOM 831 C CA . LEU A 1 106 ? 3.407 2.325 -8.224 1.00 89.88 106 LEU A CA 1
ATOM 832 C C . LEU A 1 106 ? 4.594 1.357 -8.305 1.00 89.88 106 LEU A C 1
ATOM 834 O O . LEU A 1 106 ? 5.430 1.506 -9.192 1.00 89.88 106 LEU A O 1
ATOM 838 N N . HIS A 1 107 ? 4.648 0.329 -7.452 1.00 87.19 107 HIS A N 1
ATOM 839 C CA . HIS A 1 107 ? 5.672 -0.719 -7.543 1.00 87.19 107 HIS A CA 1
ATOM 840 C C . HIS A 1 107 ? 5.673 -1.402 -8.910 1.00 87.19 107 HIS A C 1
ATOM 842 O O . HIS A 1 107 ? 6.735 -1.651 -9.478 1.00 87.19 107 HIS A O 1
ATOM 848 N N . ARG A 1 108 ? 4.485 -1.702 -9.444 1.00 82.19 108 ARG A N 1
ATOM 849 C CA . ARG A 1 108 ? 4.344 -2.341 -10.752 1.00 82.19 108 ARG A CA 1
ATOM 850 C C . ARG A 1 108 ? 4.790 -1.417 -11.875 1.00 82.19 108 ARG A C 1
ATOM 852 O O . ARG A 1 108 ? 5.560 -1.847 -12.721 1.00 82.19 108 ARG A O 1
ATOM 859 N N . ALA A 1 109 ? 4.355 -0.162 -11.846 1.00 84.62 109 ALA A N 1
ATOM 860 C CA . ALA A 1 109 ? 4.730 0.833 -12.842 1.00 84.62 109 ALA A CA 1
ATOM 861 C C . ALA A 1 109 ? 6.254 1.080 -12.849 1.00 84.62 109 ALA A C 1
ATOM 863 O O . ALA A 1 109 ? 6.865 1.195 -13.907 1.00 84.62 109 ALA A O 1
ATOM 864 N N . VAL A 1 110 ? 6.901 1.064 -11.679 1.00 85.75 110 VAL A N 1
ATOM 865 C CA . VAL A 1 110 ? 8.369 1.093 -11.566 1.00 85.75 110 VAL A CA 1
ATOM 866 C C . VAL A 1 110 ? 9.007 -0.179 -12.136 1.00 85.75 110 VAL A C 1
ATOM 868 O O . VAL A 1 110 ? 9.967 -0.098 -12.898 1.00 85.75 110 VAL A O 1
ATOM 871 N N . ALA A 1 111 ? 8.486 -1.360 -11.797 1.00 81.12 111 ALA A N 1
ATOM 872 C CA . ALA A 1 111 ? 9.037 -2.635 -12.260 1.00 81.12 111 ALA A CA 1
ATOM 873 C C . ALA A 1 111 ? 8.913 -2.834 -13.782 1.00 81.12 111 ALA A C 1
ATOM 875 O O . ALA A 1 111 ? 9.778 -3.476 -14.379 1.00 81.12 111 ALA A O 1
ATOM 876 N N . LEU A 1 112 ? 7.856 -2.287 -14.388 1.00 77.69 112 LEU A N 1
ATOM 877 C CA . LEU A 1 112 ? 7.607 -2.307 -15.832 1.00 77.69 112 LEU A CA 1
ATOM 878 C C . LEU A 1 112 ? 8.382 -1.220 -16.594 1.00 77.69 112 LEU A C 1
ATOM 880 O O . LEU A 1 112 ? 8.455 -1.280 -17.816 1.00 77.69 112 LEU A O 1
ATOM 884 N N . GLY A 1 113 ? 8.996 -0.263 -15.891 1.00 74.81 113 GLY A N 1
ATOM 885 C CA . GLY A 1 113 ? 9.704 0.862 -16.507 1.00 74.81 113 GLY A CA 1
ATOM 886 C C . GLY A 1 113 ? 8.794 2.001 -16.973 1.00 74.81 113 GLY A C 1
ATOM 887 O O . GLY A 1 113 ? 9.278 2.935 -17.607 1.00 74.81 113 GLY A O 1
ATOM 888 N N . ASP A 1 114 ? 7.505 1.967 -16.623 1.00 70.75 114 ASP A N 1
ATOM 889 C CA . ASP A 1 114 ? 6.547 3.033 -16.932 1.00 70.75 114 ASP A CA 1
ATOM 890 C C . ASP A 1 114 ? 6.898 4.323 -16.173 1.00 70.75 114 ASP A C 1
ATOM 892 O O . ASP A 1 114 ? 6.687 5.429 -16.667 1.00 70.75 114 ASP A O 1
ATOM 896 N N . VAL A 1 115 ? 7.459 4.202 -14.964 1.00 73.19 115 VAL A N 1
ATOM 897 C CA . VAL A 1 115 ? 7.893 5.345 -14.148 1.00 73.19 115 VAL A CA 1
ATOM 898 C C . VAL A 1 115 ? 9.401 5.514 -14.267 1.00 73.19 115 VAL A C 1
ATOM 900 O O . VAL A 1 115 ? 10.171 4.638 -13.872 1.00 73.19 115 VAL A O 1
ATOM 903 N N . ARG A 1 116 ? 9.836 6.667 -14.784 1.00 67.38 116 ARG A N 1
ATOM 904 C CA . ARG A 1 116 ? 11.259 6.932 -15.016 1.00 67.38 116 ARG A CA 1
ATOM 905 C C . ARG A 1 116 ? 11.996 7.230 -13.719 1.00 67.38 116 ARG A C 1
ATOM 907 O O . ARG A 1 116 ? 11.488 7.920 -12.828 1.00 67.38 116 ARG A O 1
ATOM 914 N N . GLU A 1 117 ? 13.234 6.750 -13.657 1.00 68.81 117 GLU A N 1
ATOM 915 C CA . GLU A 1 117 ? 14.186 7.172 -12.638 1.00 68.81 117 GLU A CA 1
ATOM 916 C C . GLU A 1 117 ? 14.614 8.621 -12.888 1.00 68.81 117 GLU A C 1
ATOM 918 O O . GLU A 1 117 ? 14.957 9.015 -14.005 1.00 68.81 117 GLU A O 1
ATOM 923 N N . ALA A 1 118 ? 14.598 9.427 -11.832 1.00 60.50 118 ALA A N 1
ATOM 924 C CA . ALA A 1 118 ? 15.042 10.807 -11.873 1.00 60.50 118 ALA A CA 1
ATOM 925 C C . ALA A 1 118 ? 16.538 10.860 -12.238 1.00 60.50 118 ALA A C 1
ATOM 927 O O . ALA A 1 118 ? 17.384 10.338 -11.507 1.00 60.50 118 ALA A O 1
ATOM 928 N N . GLY A 1 119 ? 16.856 11.511 -13.362 1.00 53.78 119 GLY A N 1
ATOM 929 C CA . GLY A 1 119 ? 18.227 11.726 -13.837 1.00 53.78 119 GLY A CA 1
ATOM 930 C C . GLY A 1 119 ? 18.692 10.836 -14.996 1.00 53.78 119 GLY A C 1
ATOM 931 O O . GLY A 1 119 ? 19.864 10.922 -15.353 1.00 53.78 119 GLY A O 1
ATOM 932 N N . ILE A 1 120 ? 17.818 10.009 -15.586 1.00 50.22 120 ILE A N 1
ATOM 933 C CA . ILE A 1 120 ? 18.101 9.258 -16.823 1.00 50.22 120 ILE A CA 1
ATOM 934 C C . ILE A 1 120 ? 17.296 9.886 -17.974 1.00 50.22 120 ILE A C 1
ATOM 936 O O . ILE A 1 120 ? 16.100 9.626 -18.105 1.00 50.22 120 ILE A O 1
ATOM 940 N N . ASP A 1 121 ? 17.968 10.719 -18.774 1.00 47.47 121 ASP A N 1
ATOM 941 C CA . ASP A 1 121 ? 17.501 11.436 -19.976 1.00 47.47 121 ASP A CA 1
ATOM 942 C C . ASP A 1 121 ? 16.209 12.265 -19.851 1.00 47.47 121 ASP A C 1
ATOM 944 O O . ASP A 1 121 ? 15.095 11.747 -19.775 1.00 47.47 121 ASP A O 1
ATOM 948 N N . ASP A 1 122 ? 16.384 13.585 -19.940 1.00 46.06 122 ASP A N 1
ATOM 949 C CA . ASP A 1 122 ? 15.357 14.635 -19.972 1.00 46.06 122 ASP A CA 1
ATOM 950 C C . ASP A 1 122 ? 14.705 14.750 -21.369 1.00 46.06 122 ASP A C 1
ATOM 952 O O . ASP A 1 122 ? 14.669 15.810 -21.990 1.00 46.06 122 ASP A O 1
ATOM 956 N N . ALA A 1 123 ? 14.246 13.621 -21.918 1.00 46.19 123 ALA A N 1
ATOM 957 C CA . ALA A 1 123 ? 13.491 13.577 -23.169 1.00 46.19 123 ALA A CA 1
ATOM 958 C C . ALA A 1 123 ? 12.000 13.372 -22.862 1.00 46.19 123 ALA A C 1
ATOM 960 O O . ALA A 1 123 ? 11.620 12.414 -22.184 1.00 46.19 123 ALA A O 1
ATOM 961 N N . ALA A 1 124 ? 11.172 14.302 -23.347 1.00 46.00 124 ALA A N 1
ATOM 962 C CA . ALA A 1 124 ? 9.732 14.363 -23.110 1.00 46.00 124 ALA A CA 1
ATOM 963 C C . ALA A 1 124 ? 9.018 13.023 -23.408 1.00 46.00 124 ALA A C 1
ATOM 965 O O . ALA A 1 124 ? 9.364 12.352 -24.381 1.00 46.00 124 ALA A O 1
ATOM 966 N N . PRO A 1 125 ? 8.026 12.618 -22.593 1.00 52.16 125 PRO A N 1
ATOM 967 C CA . PRO A 1 125 ? 7.402 11.307 -22.719 1.00 52.16 125 PRO A CA 1
ATOM 968 C C . PRO A 1 125 ? 6.432 11.233 -23.905 1.00 52.16 125 PRO A C 1
ATOM 970 O O . PRO A 1 125 ? 5.572 12.100 -24.064 1.00 52.16 125 PRO A O 1
ATOM 973 N N . GLU A 1 126 ? 6.490 10.133 -24.658 1.00 47.31 126 GLU A N 1
ATOM 974 C CA . GLU A 1 126 ? 5.306 9.610 -25.341 1.00 47.31 126 GLU A CA 1
ATOM 975 C C . GLU A 1 126 ? 4.393 8.911 -24.312 1.00 47.31 126 GLU A C 1
ATOM 977 O O . GLU A 1 126 ? 4.884 8.266 -23.375 1.00 47.31 126 GLU A O 1
ATOM 982 N N . PRO A 1 127 ? 3.062 9.054 -24.428 1.00 46.31 127 PRO A N 1
ATOM 983 C CA . PRO A 1 127 ? 2.115 8.574 -23.431 1.00 46.31 127 PRO A CA 1
ATOM 984 C C . PRO A 1 127 ? 2.048 7.043 -23.439 1.00 46.31 127 PRO A C 1
ATOM 986 O O . PRO A 1 127 ? 1.353 6.446 -24.256 1.00 46.31 127 PRO A O 1
ATOM 989 N N . THR A 1 128 ? 2.735 6.394 -22.499 1.00 49.72 128 THR A N 1
ATOM 990 C CA . THR A 1 128 ? 2.515 4.967 -22.229 1.00 49.72 128 THR A CA 1
ATOM 991 C C . THR A 1 128 ? 1.468 4.852 -21.126 1.00 49.72 128 THR A C 1
ATOM 993 O O . THR A 1 128 ? 1.658 5.338 -20.009 1.00 49.72 128 THR A O 1
ATOM 996 N N . SER A 1 129 ? 0.314 4.283 -21.470 1.00 50.78 129 SER A N 1
ATOM 997 C CA . SER A 1 129 ? -0.787 4.030 -20.542 1.00 50.78 129 SER A CA 1
ATOM 998 C C . SER A 1 129 ? -0.330 3.099 -19.421 1.00 50.78 129 SER A C 1
ATOM 1000 O O . SER A 1 129 ? 0.166 2.010 -19.706 1.00 50.78 129 SER A O 1
ATOM 1002 N N . LEU A 1 130 ? -0.551 3.491 -18.163 1.00 57.47 130 LEU A N 1
ATOM 1003 C CA . LEU A 1 130 ? -0.389 2.584 -17.027 1.00 57.47 130 LEU A CA 1
ATOM 1004 C C . LEU A 1 130 ? -1.267 1.340 -17.244 1.00 57.47 130 LEU A C 1
ATOM 1006 O O . LEU A 1 130 ? -2.397 1.480 -17.727 1.00 57.47 130 LEU A O 1
ATOM 1010 N N . PRO A 1 131 ? -0.803 0.134 -16.878 1.00 47.75 131 PRO A N 1
ATOM 1011 C CA . PRO A 1 131 ? -1.629 -1.057 -16.982 1.00 47.75 131 PRO A CA 1
ATOM 1012 C C . PRO A 1 131 ? -2.882 -0.871 -16.124 1.00 47.75 131 PRO A C 1
ATOM 1014 O O . PRO A 1 131 ? -2.794 -0.673 -14.909 1.00 47.75 131 PRO A O 1
ATOM 1017 N N . ALA A 1 132 ? -4.051 -0.928 -16.768 1.00 47.03 132 ALA A N 1
ATOM 1018 C CA . ALA A 1 132 ? -5.332 -0.929 -16.081 1.00 47.03 132 ALA A CA 1
ATOM 1019 C C . ALA A 1 132 ? -5.322 -2.047 -15.031 1.00 47.03 132 ALA A C 1
ATOM 1021 O O . ALA A 1 132 ? -4.978 -3.194 -15.333 1.00 47.03 132 ALA A O 1
ATOM 1022 N N . ALA A 1 133 ? -5.658 -1.709 -13.784 1.00 46.66 133 ALA A N 1
ATOM 1023 C CA . ALA A 1 133 ? -5.854 -2.715 -12.754 1.00 46.66 133 ALA A CA 1
ATOM 1024 C C . ALA A 1 133 ? -6.903 -3.715 -13.271 1.00 46.66 133 ALA A C 1
ATOM 1026 O O . ALA A 1 133 ? -7.986 -3.275 -13.664 1.00 46.66 133 ALA A O 1
ATOM 1027 N N . PRO A 1 134 ? -6.619 -5.030 -13.318 1.00 40.31 134 PRO A N 1
ATOM 1028 C CA . PRO A 1 134 ? -7.649 -5.986 -13.664 1.00 40.31 134 PRO A CA 1
ATOM 1029 C C . PRO A 1 134 ? -8.676 -5.948 -12.536 1.00 40.31 134 PRO A C 1
ATOM 1031 O O . PRO A 1 134 ? -8.401 -6.366 -11.411 1.00 40.31 134 PRO A O 1
ATOM 1034 N N . SER A 1 135 ? -9.853 -5.412 -12.838 1.00 40.81 135 SER A N 1
ATOM 1035 C CA . SER A 1 135 ? -11.062 -5.707 -12.091 1.00 40.81 135 SER A CA 1
ATOM 1036 C C . SER A 1 135 ? -11.232 -7.221 -12.129 1.00 40.81 135 SER A C 1
ATOM 1038 O O . SER A 1 135 ? -11.459 -7.800 -13.193 1.00 40.81 135 SER A O 1
ATOM 1040 N N . LEU A 1 136 ? -11.042 -7.869 -10.982 1.00 39.81 136 LEU A N 1
ATOM 1041 C CA . LEU A 1 136 ? -11.432 -9.256 -10.802 1.00 39.81 136 LEU A CA 1
ATOM 1042 C C . LEU A 1 136 ? -12.961 -9.287 -10.865 1.00 39.81 136 LEU A C 1
ATOM 1044 O O . LEU A 1 136 ? -13.638 -9.081 -9.867 1.00 39.81 136 LEU A O 1
ATOM 1048 N N . ASP A 1 137 ? -13.502 -9.479 -12.066 1.00 34.66 137 ASP A N 1
ATOM 1049 C CA . ASP A 1 137 ? -14.922 -9.720 -12.287 1.00 34.66 137 ASP A CA 1
ATOM 1050 C C . ASP A 1 137 ? -15.208 -11.206 -12.040 1.00 34.66 137 ASP A C 1
ATOM 1052 O O . ASP A 1 137 ? -15.196 -12.061 -12.925 1.00 34.66 137 ASP A O 1
ATOM 1056 N N . HIS A 1 138 ? -15.380 -11.539 -10.769 1.00 41.97 138 HIS A N 1
ATOM 1057 C CA . HIS A 1 138 ? -16.000 -12.778 -10.326 1.00 41.97 138 HIS A CA 1
ATOM 1058 C C . HIS A 1 138 ? -17.526 -12.649 -10.419 1.00 41.97 138 HIS A C 1
ATOM 1060 O O . HIS A 1 138 ? -18.214 -12.489 -9.414 1.00 41.97 138 HIS A O 1
ATOM 1066 N N . GLY A 1 139 ? -18.067 -12.738 -11.638 1.00 37.84 139 GLY A N 1
ATOM 1067 C CA . GLY A 1 139 ? -19.511 -12.703 -11.836 1.00 37.84 139 GLY A CA 1
ATOM 1068 C C . GLY A 1 139 ? -19.975 -12.922 -13.273 1.00 37.84 139 GLY A C 1
ATOM 1069 O O . GLY A 1 139 ? -20.044 -11.993 -14.057 1.00 37.84 139 GLY A O 1
ATOM 1070 N N . SER A 1 140 ? -20.468 -14.134 -13.553 1.00 39.31 140 SER A N 1
ATOM 1071 C CA . SER A 1 140 ? -21.347 -14.472 -14.688 1.00 39.31 140 SER A CA 1
ATOM 1072 C C . SER A 1 140 ? -20.674 -14.807 -16.028 1.00 39.31 140 SER A C 1
ATOM 1074 O O . SER A 1 140 ? -20.588 -14.015 -16.964 1.00 39.31 140 SER A O 1
ATOM 1076 N N . LEU A 1 141 ? -20.312 -16.086 -16.160 1.00 39.00 141 LEU A N 1
ATOM 1077 C CA . LEU A 1 141 ? -20.148 -16.754 -17.448 1.00 39.00 141 LEU A CA 1
ATOM 1078 C C . LEU A 1 141 ? -21.486 -16.749 -18.206 1.00 39.00 141 LEU A C 1
ATOM 1080 O O . LEU A 1 141 ? -22.331 -17.623 -18.006 1.00 39.00 141 LEU A O 1
ATOM 1084 N N . LYS A 1 142 ? -21.659 -15.807 -19.133 1.00 36.00 142 LYS A N 1
ATOM 1085 C CA . LYS A 1 142 ? -22.582 -15.977 -20.259 1.00 36.00 142 LYS A CA 1
ATOM 1086 C C . LYS A 1 142 ? -21.805 -15.837 -21.561 1.00 36.00 142 LYS A C 1
ATOM 1088 O O . LYS A 1 142 ? -21.625 -14.746 -22.091 1.00 36.00 142 LYS A O 1
ATOM 1093 N N . ALA A 1 143 ? -21.329 -16.978 -22.048 1.00 35.91 143 ALA A N 1
ATOM 1094 C CA . ALA A 1 143 ? -20.689 -17.113 -23.347 1.00 35.91 143 ALA A CA 1
ATOM 1095 C C . ALA A 1 143 ? -21.663 -16.742 -24.485 1.00 35.91 143 ALA A C 1
ATOM 1097 O O . ALA A 1 143 ? -22.797 -17.233 -24.488 1.00 35.91 143 ALA A O 1
ATOM 1098 N N . PRO A 1 144 ? -21.247 -15.951 -25.489 1.00 36.38 144 PRO A N 1
ATOM 1099 C CA . PRO A 1 144 ? -21.854 -16.003 -26.805 1.00 36.38 144 PRO A CA 1
ATOM 1100 C C . PRO A 1 144 ? -21.186 -17.134 -27.602 1.00 36.38 144 PRO A C 1
ATOM 1102 O O . PRO A 1 144 ? -19.965 -17.200 -27.726 1.00 36.38 144 PRO A O 1
ATOM 1105 N N . ALA A 1 145 ? -21.998 -18.051 -28.119 1.00 36.72 145 ALA A N 1
ATOM 1106 C CA . ALA A 1 145 ? -21.553 -19.120 -29.004 1.00 36.72 145 ALA A CA 1
ATOM 1107 C C . ALA A 1 145 ? -21.095 -18.550 -30.362 1.00 36.72 145 ALA A C 1
ATOM 1109 O O . ALA A 1 145 ? -21.865 -17.802 -30.972 1.00 36.72 145 ALA A O 1
ATOM 1110 N N . PRO A 1 146 ? -19.913 -18.917 -30.892 1.00 41.97 146 PRO A N 1
ATOM 1111 C CA . PRO A 1 146 ? -19.593 -18.678 -32.287 1.00 41.97 146 PRO A CA 1
ATOM 1112 C C . PRO A 1 146 ? -20.045 -19.872 -33.139 1.00 41.97 146 PRO A C 1
ATOM 1114 O O . PRO A 1 146 ? -19.757 -21.033 -32.844 1.00 41.97 146 PRO A O 1
ATOM 1117 N N . ALA A 1 147 ? -20.779 -19.562 -34.203 1.00 37.56 147 ALA A N 1
ATOM 1118 C CA . ALA A 1 147 ? -21.183 -20.498 -35.238 1.00 37.56 147 ALA A CA 1
ATOM 1119 C C . ALA A 1 147 ? -19.962 -21.028 -36.013 1.00 37.56 147 ALA A C 1
ATOM 1121 O O . ALA A 1 147 ? -19.073 -20.266 -36.394 1.00 37.56 147 ALA A O 1
ATOM 1122 N N . MET A 1 148 ? -19.952 -22.337 -36.269 1.00 38.31 148 MET A N 1
ATOM 1123 C CA . MET A 1 148 ? -18.998 -23.000 -37.161 1.00 38.31 148 MET A CA 1
ATOM 1124 C C . MET A 1 148 ? -19.205 -22.586 -38.627 1.00 38.31 148 MET A C 1
ATOM 1126 O O . MET A 1 148 ? -20.332 -22.307 -39.040 1.00 38.31 148 MET A O 1
ATOM 1130 N N . PRO A 1 149 ? -18.163 -22.748 -39.457 1.00 43.75 149 PRO A N 1
ATOM 1131 C CA . PRO A 1 149 ? -18.344 -23.567 -40.647 1.00 43.75 149 PRO A CA 1
ATOM 1132 C C . PRO A 1 149 ? -17.385 -24.763 -40.664 1.00 43.75 149 PRO A C 1
ATOM 1134 O O . PRO A 1 149 ? -16.308 -24.759 -40.072 1.00 43.75 149 PRO A O 1
ATOM 1137 N N . ALA A 1 150 ? -17.861 -25.822 -41.306 1.00 41.91 150 ALA A N 1
ATOM 1138 C CA . ALA A 1 150 ? -17.342 -27.176 -41.256 1.00 41.91 150 ALA A CA 1
ATOM 1139 C C . ALA A 1 150 ? -16.184 -27.458 -42.232 1.00 41.91 150 ALA A C 1
ATOM 1141 O O . ALA A 1 150 ? -16.199 -26.992 -43.370 1.00 41.91 150 ALA A O 1
ATOM 1142 N N . GLY A 1 151 ? -15.300 -28.371 -41.804 1.00 33.88 151 GLY A N 1
ATOM 1143 C CA . GLY A 1 151 ? -14.584 -29.338 -42.652 1.00 33.88 151 GLY A CA 1
ATOM 1144 C C . GLY A 1 151 ? -13.052 -29.189 -42.722 1.00 33.88 151 GLY A C 1
ATOM 1145 O O . GLY A 1 151 ? -12.555 -28.071 -42.641 1.00 33.88 151 GLY A O 1
ATOM 1146 N N . PRO A 1 152 ? -12.293 -30.271 -43.004 1.00 48.78 152 PRO A N 1
ATOM 1147 C CA . PRO A 1 152 ? -12.472 -31.658 -42.568 1.00 48.78 152 PRO A CA 1
ATOM 1148 C C . PRO A 1 152 ? -11.219 -32.232 -41.858 1.00 48.78 152 PRO A C 1
ATOM 1150 O O . PRO A 1 152 ? -10.083 -31.925 -42.198 1.00 48.78 152 PRO A O 1
ATOM 1153 N N . SER A 1 153 ? -11.476 -33.127 -40.902 1.00 44.91 153 SER A N 1
ATOM 1154 C CA . SER A 1 153 ? -10.664 -34.286 -40.495 1.00 44.91 153 SER A CA 1
ATOM 1155 C C . SER A 1 153 ? -9.134 -34.149 -40.444 1.00 44.91 153 SER A C 1
ATOM 1157 O O . SER A 1 153 ? -8.436 -34.447 -41.412 1.00 44.91 153 SER A O 1
ATOM 1159 N N . HIS A 1 154 ? -8.604 -33.876 -39.248 1.00 42.81 154 HIS A N 1
ATOM 1160 C CA . HIS A 1 154 ? -7.229 -34.244 -38.915 1.00 42.81 154 HIS A CA 1
ATOM 1161 C C . HIS A 1 154 ? -7.129 -35.764 -38.740 1.00 42.81 154 HIS A C 1
ATOM 1163 O O . HIS A 1 154 ? -7.706 -36.358 -37.830 1.00 42.81 154 HIS A O 1
ATOM 1169 N N . THR A 1 155 ? -6.397 -36.379 -39.661 1.00 36.53 155 THR A N 1
ATOM 1170 C CA . THR A 1 155 ? -5.823 -37.716 -39.551 1.00 36.53 155 THR A CA 1
ATOM 1171 C C . THR A 1 155 ? -4.889 -37.811 -38.350 1.00 36.53 155 THR A C 1
ATOM 1173 O O . THR A 1 155 ? -4.094 -36.906 -38.109 1.00 36.53 155 THR A O 1
ATOM 1176 N N . ALA A 1 156 ? -5.003 -38.942 -37.656 1.00 46.25 156 ALA A N 1
ATOM 1177 C CA . ALA A 1 156 ? -4.103 -39.508 -36.660 1.00 46.25 156 ALA A CA 1
ATOM 1178 C C . ALA A 1 156 ? -2.697 -38.879 -36.585 1.00 46.25 156 ALA A C 1
ATOM 1180 O O . ALA A 1 156 ? -1.820 -39.154 -37.401 1.00 46.25 156 ALA A O 1
ATOM 1181 N N . GLY A 1 157 ? -2.495 -38.098 -35.531 1.00 38.47 157 GLY A N 1
ATOM 1182 C CA . GLY A 1 157 ? -1.221 -37.911 -34.858 1.00 38.47 157 GLY A CA 1
ATOM 1183 C C . GLY A 1 157 ? -1.554 -37.866 -33.375 1.00 38.47 157 GLY A C 1
ATOM 1184 O O . GLY A 1 157 ? -2.294 -36.982 -32.950 1.00 38.47 157 GLY A O 1
ATOM 1185 N N . GLU A 1 158 ? -1.121 -38.875 -32.623 1.00 42.03 158 GLU A N 1
ATOM 1186 C CA . GLU A 1 158 ? -1.270 -38.954 -31.170 1.00 42.03 158 GLU A CA 1
ATOM 1187 C C . GLU A 1 158 ? -0.679 -37.706 -30.511 1.00 42.03 158 GLU A C 1
ATOM 1189 O O . GLU A 1 158 ? 0.517 -37.619 -30.244 1.00 42.03 158 GLU A O 1
ATOM 1194 N N . SER A 1 159 ? -1.531 -36.730 -30.214 1.00 42.41 159 SER A N 1
ATOM 1195 C CA . SER A 1 159 ? -1.252 -35.761 -29.166 1.00 42.41 159 SER A CA 1
ATOM 1196 C C . SER A 1 159 ? -1.453 -36.492 -27.848 1.00 42.41 159 SER A C 1
ATOM 1198 O O . SER A 1 159 ? -2.549 -36.496 -27.288 1.00 42.41 159 SER A O 1
ATOM 1200 N N . VAL A 1 160 ? -0.399 -37.166 -27.390 1.00 41.94 160 VAL A N 1
A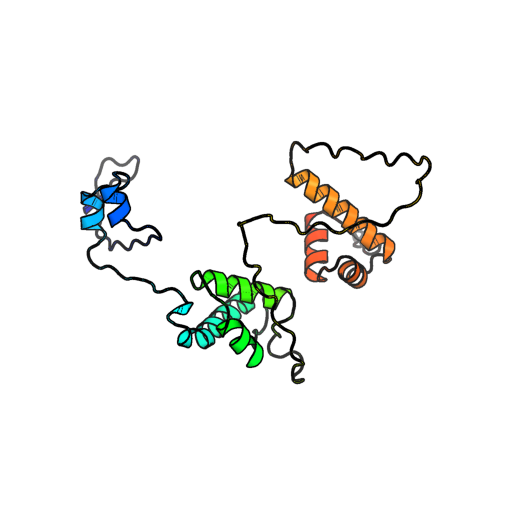TOM 1201 C CA . VAL A 1 160 ? -0.287 -37.592 -25.999 1.00 41.94 160 VAL A CA 1
ATOM 1202 C C . VAL A 1 160 ? -0.363 -36.310 -25.176 1.00 41.94 160 VAL A C 1
ATOM 1204 O O . VAL A 1 160 ? 0.595 -35.548 -25.086 1.00 41.94 160 VAL A O 1
ATOM 1207 N N . VAL A 1 161 ? -1.546 -36.013 -24.645 1.00 47.31 161 VAL A N 1
ATOM 1208 C CA . VAL A 1 161 ? -1.677 -35.103 -23.512 1.00 47.31 161 VAL A CA 1
ATOM 1209 C C . VAL A 1 161 ? -0.993 -35.830 -22.363 1.00 47.31 161 VAL A C 1
ATOM 1211 O O . VAL A 1 161 ? -1.599 -36.678 -21.716 1.00 47.31 161 VAL A O 1
ATOM 1214 N N . GLU A 1 162 ? 0.307 -35.583 -22.191 1.00 53.72 162 GLU A N 1
ATOM 1215 C CA . GLU A 1 162 ? 1.026 -35.974 -20.983 1.00 53.72 162 GLU A CA 1
ATOM 1216 C C . GLU A 1 162 ? 0.289 -35.334 -19.806 1.00 53.72 162 GLU A C 1
ATOM 1218 O O . GLU A 1 162 ? 0.325 -34.117 -19.610 1.00 53.72 162 GLU A O 1
ATOM 1223 N N . GLU A 1 163 ? -0.447 -36.153 -19.053 1.00 51.00 163 GLU A N 1
ATOM 1224 C CA . GLU A 1 163 ? -0.994 -35.761 -17.762 1.00 51.00 163 GLU A CA 1
ATOM 1225 C C . GLU A 1 163 ? 0.174 -35.307 -16.888 1.00 51.00 163 GLU A C 1
ATOM 1227 O O . GLU A 1 163 ? 0.997 -36.114 -16.461 1.00 51.00 163 GLU A O 1
ATOM 1232 N N . MET A 1 164 ? 0.266 -34.001 -16.639 1.00 57.72 164 MET A N 1
ATOM 1233 C CA . MET A 1 164 ? 1.239 -33.452 -15.703 1.00 57.72 164 MET A CA 1
ATOM 1234 C C . MET A 1 164 ? 0.914 -33.986 -14.299 1.00 57.72 164 MET A C 1
ATOM 1236 O O . MET A 1 164 ? -0.135 -33.631 -13.750 1.00 57.72 164 MET A O 1
ATOM 1240 N N . PRO A 1 165 ? 1.774 -34.830 -13.696 1.00 73.50 165 PRO A N 1
ATOM 1241 C CA . PRO A 1 165 ? 1.530 -35.349 -12.359 1.00 73.50 165 PRO A CA 1
ATOM 1242 C C . PRO A 1 165 ? 1.570 -34.196 -11.356 1.00 73.50 165 PRO A C 1
ATOM 1244 O O . PRO A 1 165 ? 2.453 -33.340 -11.421 1.00 73.50 165 PRO A O 1
ATOM 1247 N N . ILE A 1 166 ? 0.620 -34.169 -10.417 1.00 75.81 166 ILE A N 1
ATOM 1248 C CA . ILE A 1 166 ? 0.590 -33.158 -9.355 1.00 75.81 166 ILE A CA 1
ATOM 1249 C C . ILE A 1 166 ? 1.814 -33.390 -8.452 1.00 75.81 166 ILE A C 1
ATOM 1251 O O . ILE A 1 166 ? 1.902 -34.449 -7.822 1.00 75.81 166 ILE A O 1
ATOM 1255 N N . PRO A 1 167 ? 2.768 -32.445 -8.380 1.00 77.88 167 PRO A N 1
ATOM 1256 C CA . PRO A 1 167 ? 3.969 -32.624 -7.578 1.00 77.88 167 PRO A CA 1
ATOM 1257 C C . PRO A 1 167 ? 3.635 -32.585 -6.082 1.00 77.88 167 PRO A C 1
ATOM 1259 O O . PRO A 1 167 ? 2.783 -31.817 -5.638 1.00 77.88 167 PRO A O 1
ATOM 1262 N N . SER A 1 168 ? 4.343 -33.395 -5.291 1.00 81.75 168 SER A N 1
ATOM 1263 C CA . SER A 1 168 ? 4.226 -33.409 -3.824 1.00 81.75 168 SER A CA 1
ATOM 1264 C C . SER A 1 168 ? 4.767 -32.135 -3.167 1.00 81.75 168 SER A C 1
ATOM 1266 O O . SER A 1 168 ? 4.371 -31.802 -2.055 1.00 81.75 168 SER A O 1
ATOM 1268 N N . ASP A 1 169 ? 5.673 -31.441 -3.857 1.00 85.56 169 ASP A N 1
ATOM 1269 C CA . ASP A 1 169 ? 6.225 -30.145 -3.476 1.00 85.56 169 ASP A CA 1
ATOM 1270 C C . ASP A 1 169 ? 6.203 -29.219 -4.700 1.00 85.56 169 ASP A C 1
ATOM 1272 O O . ASP A 1 169 ? 6.993 -29.359 -5.639 1.00 85.56 169 ASP A O 1
ATOM 1276 N N . LEU A 1 170 ? 5.248 -28.289 -4.698 1.00 79.19 170 LEU A N 1
ATOM 1277 C CA . LEU A 1 170 ? 5.049 -27.335 -5.784 1.00 79.19 170 LEU A CA 1
ATOM 1278 C C . LEU A 1 170 ? 6.221 -26.351 -5.904 1.00 79.19 170 LEU A C 1
ATOM 1280 O O . LEU A 1 170 ? 6.553 -25.938 -7.014 1.00 79.19 170 LEU A O 1
ATOM 1284 N N . GLU A 1 171 ? 6.848 -25.974 -4.789 1.00 78.88 171 GLU A N 1
ATOM 1285 C CA . GLU A 1 171 ? 7.914 -24.972 -4.784 1.00 78.88 171 GLU A CA 1
ATOM 1286 C C . GLU A 1 171 ? 9.186 -25.535 -5.422 1.00 78.88 171 GLU A C 1
ATOM 1288 O O . GLU A 1 171 ? 9.754 -24.916 -6.328 1.00 78.88 171 GLU A O 1
ATOM 1293 N N . ALA A 1 172 ? 9.573 -26.754 -5.038 1.00 83.12 172 ALA A N 1
ATOM 1294 C CA . ALA A 1 172 ? 10.699 -27.455 -5.649 1.00 83.12 172 ALA A CA 1
ATOM 1295 C C . ALA A 1 172 ? 10.468 -27.729 -7.146 1.00 83.12 172 ALA A C 1
ATOM 1297 O O . ALA A 1 172 ? 11.381 -27.556 -7.959 1.00 83.12 172 ALA A O 1
ATOM 1298 N N . TRP A 1 173 ? 9.243 -28.110 -7.526 1.00 88.12 173 TRP A N 1
ATOM 1299 C CA . TRP A 1 173 ? 8.893 -28.371 -8.923 1.00 88.12 173 TRP A CA 1
ATOM 1300 C C . TRP A 1 173 ? 8.963 -27.104 -9.787 1.00 88.12 173 TRP A C 1
ATOM 1302 O O . TRP A 1 173 ? 9.597 -27.113 -10.844 1.00 88.12 173 TRP A O 1
ATOM 1312 N N . LEU A 1 174 ? 8.396 -25.985 -9.319 1.00 84.12 174 LEU A N 1
ATOM 1313 C CA . LEU A 1 174 ? 8.474 -24.703 -10.026 1.00 84.12 174 LEU A CA 1
ATOM 1314 C C . LEU A 1 174 ? 9.916 -24.198 -10.140 1.00 84.12 174 LEU A C 1
ATOM 1316 O O . LEU A 1 174 ? 10.291 -23.678 -11.190 1.00 84.12 174 LEU A O 1
ATOM 1320 N N . ALA A 1 175 ? 10.736 -24.378 -9.102 1.00 82.56 175 ALA A N 1
ATOM 1321 C CA . ALA A 1 175 ? 12.150 -24.010 -9.141 1.00 82.56 175 ALA A CA 1
ATOM 1322 C C . ALA A 1 175 ? 12.941 -24.845 -10.164 1.00 82.56 175 ALA A C 1
ATOM 1324 O O . ALA A 1 175 ? 13.785 -24.301 -10.881 1.00 82.56 175 ALA A O 1
ATOM 1325 N N . ALA A 1 176 ? 12.655 -26.147 -10.275 1.00 85.44 176 ALA A N 1
ATOM 1326 C CA . ALA A 1 176 ? 13.267 -27.021 -11.275 1.00 85.44 176 ALA A CA 1
ATOM 1327 C C . ALA A 1 176 ? 12.862 -26.622 -12.703 1.00 85.44 176 ALA A C 1
ATOM 1329 O O . ALA A 1 176 ? 13.725 -26.488 -13.576 1.00 85.44 176 ALA A O 1
ATOM 1330 N N . GLN A 1 177 ? 11.573 -26.350 -12.918 1.00 88.31 177 GLN A N 1
ATOM 1331 C CA . GLN A 1 177 ? 11.060 -25.906 -14.212 1.00 88.31 177 GLN A CA 1
ATOM 1332 C C . GLN A 1 177 ? 11.635 -24.539 -14.609 1.00 88.31 177 GLN A C 1
ATOM 1334 O O . GLN A 1 177 ? 12.060 -24.337 -15.749 1.00 88.31 177 GLN A O 1
ATOM 1339 N N . GLU A 1 178 ? 11.709 -23.605 -13.656 1.00 88.31 178 GLU A N 1
ATOM 1340 C CA . GLU A 1 178 ? 12.327 -22.293 -13.846 1.00 88.31 178 GLU A CA 1
ATOM 1341 C C . GLU A 1 178 ? 13.805 -22.432 -14.229 1.00 88.31 178 GLU A C 1
ATOM 1343 O O . GLU A 1 178 ? 14.245 -21.811 -15.198 1.00 88.31 178 GLU A O 1
ATOM 1348 N N . LYS A 1 179 ? 14.562 -23.284 -13.522 1.00 88.38 179 LYS A N 1
ATOM 1349 C CA . LYS A 1 179 ? 15.975 -23.561 -13.821 1.00 88.38 179 LYS A CA 1
ATOM 1350 C C . LYS A 1 179 ? 16.161 -24.088 -15.241 1.00 88.38 179 LYS A C 1
ATOM 1352 O O . LYS A 1 179 ? 17.041 -23.605 -15.950 1.00 88.38 179 LYS A O 1
ATOM 1357 N N . GLN A 1 180 ? 15.329 -25.036 -15.667 1.00 90.62 180 GLN A N 1
ATOM 1358 C CA . GLN A 1 180 ? 15.426 -25.640 -16.994 1.00 90.62 180 GLN A CA 1
ATOM 1359 C C . GLN A 1 180 ? 15.185 -24.618 -18.115 1.00 90.62 180 GLN A C 1
ATOM 1361 O O . GLN A 1 180 ? 15.950 -24.563 -19.078 1.00 90.62 180 GLN A O 1
ATOM 1366 N N . ILE A 1 181 ? 14.161 -23.772 -17.974 1.00 91.88 181 ILE A N 1
ATOM 1367 C CA . ILE A 1 181 ? 13.860 -22.714 -18.949 1.00 91.88 181 ILE A CA 1
ATOM 1368 C C . ILE A 1 181 ? 14.996 -21.686 -18.998 1.00 91.88 181 ILE A C 1
ATOM 1370 O O . ILE A 1 181 ? 15.390 -21.257 -20.083 1.00 91.88 181 ILE A O 1
ATOM 1374 N N . LEU A 1 182 ? 15.543 -21.307 -17.837 1.00 87.19 182 LEU A N 1
ATOM 1375 C CA . LEU A 1 182 ? 16.620 -20.322 -17.756 1.00 87.19 182 LEU A CA 1
ATOM 1376 C C . LEU A 1 182 ? 17.898 -20.821 -18.441 1.00 87.19 182 LEU A C 1
ATOM 1378 O O . LEU A 1 182 ? 18.506 -20.072 -19.201 1.00 87.19 182 LEU A O 1
ATOM 1382 N N . ILE A 1 183 ? 18.281 -22.080 -18.201 1.00 89.19 183 ILE A N 1
ATOM 1383 C CA . ILE A 1 183 ? 19.450 -22.707 -18.836 1.00 89.19 183 ILE A CA 1
ATOM 1384 C C . ILE A 1 183 ? 19.259 -22.758 -20.350 1.00 89.19 183 ILE A C 1
ATOM 1386 O O . ILE A 1 183 ? 20.111 -22.266 -21.082 1.00 89.19 183 ILE A O 1
ATOM 1390 N N . ARG A 1 184 ? 18.108 -23.246 -20.819 1.00 90.38 184 ARG A N 1
ATOM 1391 C CA . ARG A 1 184 ? 17.816 -23.331 -22.254 1.00 90.38 184 ARG A CA 1
ATOM 1392 C C . ARG A 1 184 ? 17.872 -21.966 -22.943 1.00 90.38 184 ARG A C 1
ATOM 1394 O O . ARG A 1 184 ? 18.439 -21.836 -24.023 1.00 90.38 184 ARG A O 1
ATOM 1401 N N . ALA A 1 185 ? 17.314 -20.932 -22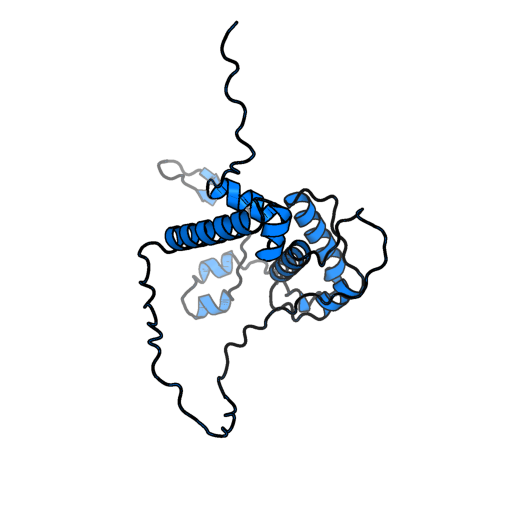.314 1.00 89.38 185 ALA A N 1
ATOM 1402 C CA . ALA A 1 185 ? 17.363 -19.576 -22.853 1.00 89.38 185 ALA A CA 1
ATOM 1403 C C . ALA A 1 185 ? 18.787 -19.003 -22.888 1.00 89.38 185 ALA A C 1
ATOM 1405 O O . ALA A 1 185 ? 19.106 -18.263 -23.814 1.00 89.38 185 ALA A O 1
ATOM 1406 N N . LEU A 1 186 ? 19.629 -19.334 -21.901 1.00 88.25 186 LEU A N 1
ATOM 1407 C CA . LEU A 1 186 ? 21.038 -18.940 -21.873 1.00 88.25 186 LEU A CA 1
ATOM 1408 C C . LEU A 1 186 ? 21.846 -19.674 -22.947 1.00 88.25 186 LEU A C 1
ATOM 1410 O O . LEU A 1 186 ? 22.615 -19.035 -23.655 1.00 88.25 186 LEU A O 1
ATOM 1414 N N . GLU A 1 187 ? 21.651 -20.978 -23.124 1.00 89.00 187 GLU A N 1
ATOM 1415 C CA . GLU A 1 187 ? 22.333 -21.760 -24.162 1.00 89.00 187 GLU A CA 1
ATOM 1416 C C . GLU A 1 187 ? 21.997 -21.247 -25.568 1.00 89.00 187 GLU A C 1
ATOM 1418 O O . GLU A 1 187 ? 22.892 -21.010 -26.379 1.00 89.00 187 GLU A O 1
ATOM 1423 N N . GLU A 1 188 ? 20.716 -20.980 -25.838 1.00 88.69 188 GLU A N 1
ATOM 1424 C CA . GLU A 1 188 ? 20.251 -20.478 -27.136 1.00 88.69 188 GLU A CA 1
ATOM 1425 C C . GLU A 1 188 ? 20.772 -19.066 -27.470 1.00 88.69 188 GLU A C 1
ATOM 1427 O O . GLU A 1 188 ? 20.777 -18.680 -28.639 1.00 88.69 188 GLU A O 1
ATOM 1432 N N . THR A 1 189 ? 21.213 -18.284 -26.477 1.00 87.88 189 THR A N 1
ATOM 1433 C CA . THR A 1 189 ? 21.812 -16.952 -26.682 1.00 87.88 189 THR A CA 1
ATOM 1434 C C . THR A 1 189 ? 23.328 -16.926 -26.475 1.00 87.88 189 THR A C 1
ATOM 1436 O O . THR A 1 189 ? 23.913 -15.840 -26.435 1.00 87.88 189 THR A O 1
ATOM 1439 N N . GLY A 1 190 ? 23.977 -18.089 -26.334 1.00 84.19 190 GLY A N 1
ATOM 1440 C CA . GLY A 1 190 ? 25.419 -18.182 -26.086 1.00 84.19 190 GLY A CA 1
ATOM 1441 C C . GLY A 1 190 ? 25.838 -17.553 -24.754 1.00 84.19 190 GLY A C 1
ATOM 1442 O O . GLY A 1 190 ? 26.830 -16.836 -24.693 1.00 84.19 190 GLY A O 1
ATOM 1443 N N . PHE A 1 191 ? 25.037 -17.751 -23.707 1.00 83.88 191 PHE A N 1
ATOM 1444 C CA . PHE A 1 191 ? 25.180 -17.178 -22.363 1.00 83.88 191 PHE A CA 1
ATOM 1445 C C . PHE A 1 191 ? 25.142 -15.641 -22.304 1.00 83.88 191 PHE A C 1
ATOM 1447 O O . PHE A 1 191 ? 25.437 -15.033 -21.270 1.00 83.88 191 PHE A O 1
ATOM 1454 N N . ASN A 1 192 ? 24.663 -14.976 -23.363 1.00 84.62 192 ASN A N 1
ATOM 1455 C CA . ASN A 1 192 ? 24.382 -13.545 -23.319 1.00 84.62 192 ASN A CA 1
ATOM 1456 C C . ASN A 1 192 ? 23.153 -13.271 -22.436 1.00 84.62 192 ASN A C 1
ATOM 1458 O O . ASN A 1 192 ? 21.999 -13.405 -22.858 1.00 84.62 192 ASN A O 1
ATOM 1462 N N . ARG A 1 193 ? 23.424 -12.846 -21.198 1.00 83.50 193 ARG A N 1
ATOM 1463 C CA . ARG A 1 193 ? 22.427 -12.613 -20.141 1.00 83.50 193 ARG A CA 1
ATOM 1464 C C . ARG A 1 193 ? 21.395 -11.551 -20.518 1.00 83.50 193 ARG A C 1
ATOM 1466 O O . ARG A 1 193 ? 20.235 -11.687 -20.149 1.00 83.50 193 ARG A O 1
ATOM 1473 N N . THR A 1 194 ? 21.789 -10.517 -21.261 1.00 82.25 194 THR A N 1
ATOM 1474 C CA . THR A 1 194 ? 20.877 -9.448 -21.704 1.00 82.25 194 THR A CA 1
ATOM 1475 C C . THR A 1 194 ? 19.924 -9.956 -22.786 1.00 82.25 194 THR A C 1
ATOM 1477 O O . THR A 1 194 ? 18.724 -9.696 -22.719 1.00 82.25 194 THR A O 1
ATOM 1480 N N . ALA A 1 195 ? 20.430 -10.743 -23.740 1.00 81.06 195 ALA A N 1
ATOM 1481 C CA . ALA A 1 195 ? 19.609 -11.348 -24.789 1.00 81.06 195 ALA A CA 1
ATOM 1482 C C . ALA A 1 195 ? 18.669 -12.438 -24.238 1.00 81.06 195 ALA A C 1
ATOM 1484 O O . ALA A 1 195 ? 17.500 -12.493 -24.618 1.00 81.06 195 ALA A O 1
ATOM 1485 N N . ALA A 1 196 ? 19.147 -13.261 -23.298 1.00 86.50 196 ALA A N 1
ATOM 1486 C CA . ALA A 1 196 ? 18.322 -14.259 -22.614 1.00 86.50 196 ALA A CA 1
ATOM 1487 C C . ALA A 1 196 ? 17.200 -13.598 -21.796 1.00 86.50 196 ALA A C 1
ATOM 1489 O O . ALA A 1 196 ? 16.067 -14.078 -21.793 1.00 86.50 196 ALA A O 1
ATOM 1490 N N . ALA A 1 197 ? 17.493 -12.464 -21.147 1.00 83.94 197 ALA A N 1
ATOM 1491 C CA . ALA A 1 197 ? 16.513 -11.702 -20.379 1.00 83.94 197 ALA A CA 1
ATOM 1492 C C . ALA A 1 197 ? 15.399 -11.174 -21.292 1.00 83.94 197 ALA A C 1
ATOM 1494 O O . ALA A 1 197 ? 14.225 -11.424 -21.026 1.00 83.94 197 ALA A O 1
ATOM 1495 N N . ALA A 1 198 ? 15.768 -10.565 -22.424 1.00 83.75 198 ALA A N 1
ATOM 1496 C CA . ALA A 1 198 ? 14.811 -10.100 -23.424 1.00 83.75 198 ALA A CA 1
ATOM 1497 C C . ALA A 1 198 ? 13.929 -11.240 -23.966 1.00 83.75 198 ALA A C 1
ATOM 1499 O O . ALA A 1 198 ? 12.716 -11.078 -24.078 1.00 83.75 198 ALA A O 1
ATOM 1500 N N . LYS A 1 199 ? 14.512 -12.417 -24.236 1.00 85.00 199 LYS A N 1
ATOM 1501 C CA . LYS A 1 199 ? 13.783 -13.588 -24.753 1.00 85.00 199 LYS A CA 1
ATOM 1502 C C . LYS A 1 199 ? 12.755 -14.147 -23.767 1.00 85.00 199 LYS A C 1
ATOM 1504 O O . LYS A 1 199 ? 11.707 -14.631 -24.181 1.00 85.00 199 LYS A O 1
ATOM 1509 N N . LEU A 1 200 ? 13.052 -14.072 -22.472 1.00 88.31 200 LEU A N 1
ATOM 1510 C CA . LEU A 1 200 ? 12.164 -14.526 -21.401 1.00 88.31 200 LEU A CA 1
ATOM 1511 C C . LEU A 1 200 ? 11.215 -13.429 -20.889 1.00 88.31 200 LEU A C 1
ATOM 1513 O O . LEU A 1 200 ? 10.438 -13.690 -19.973 1.00 88.31 200 LEU A O 1
ATOM 1517 N N . GLY A 1 201 ? 11.280 -12.210 -21.438 1.00 85.62 201 GLY A N 1
ATOM 1518 C CA . GLY A 1 201 ? 10.514 -11.063 -20.937 1.00 85.62 201 GLY A CA 1
ATOM 1519 C C . GLY A 1 201 ? 10.920 -10.631 -19.522 1.00 85.62 201 GLY A C 1
ATOM 1520 O O . GLY A 1 201 ? 10.107 -10.089 -18.778 1.00 85.62 201 GLY A O 1
ATOM 1521 N N . LEU A 1 202 ? 12.164 -10.910 -19.125 1.00 82.56 202 LEU A N 1
ATOM 1522 C CA . LEU A 1 202 ? 12.724 -10.594 -17.813 1.00 82.56 202 LEU A CA 1
ATOM 1523 C C . LEU A 1 202 ? 13.707 -9.424 -17.916 1.00 82.56 202 LEU A C 1
ATOM 1525 O O . LEU A 1 202 ? 14.338 -9.200 -18.946 1.00 82.56 202 LEU A O 1
ATOM 1529 N N . ASN A 1 203 ? 13.906 -8.704 -16.814 1.00 79.88 203 ASN A N 1
ATOM 1530 C CA . ASN A 1 203 ? 14.985 -7.719 -16.708 1.00 79.88 203 ASN A CA 1
ATOM 1531 C C . ASN A 1 203 ? 16.324 -8.420 -16.371 1.00 79.88 203 ASN A C 1
ATOM 1533 O O . ASN A 1 203 ? 16.354 -9.428 -15.659 1.00 79.88 203 ASN A O 1
ATOM 1537 N N . LEU A 1 204 ? 17.457 -7.856 -16.805 1.00 75.38 204 LEU A N 1
ATOM 1538 C CA . LEU A 1 204 ? 18.815 -8.331 -16.504 1.00 75.38 204 LEU A CA 1
ATOM 1539 C C . LEU A 1 204 ? 19.056 -8.561 -14.999 1.00 75.38 204 LEU A C 1
ATOM 1541 O O . LEU A 1 204 ? 19.723 -9.525 -14.618 1.00 75.38 204 LEU A O 1
ATOM 1545 N N . ARG A 1 205 ? 18.498 -7.713 -14.121 1.00 67.25 205 ARG A N 1
ATOM 1546 C CA . ARG A 1 205 ? 18.609 -7.897 -12.658 1.00 67.25 205 ARG A CA 1
ATOM 1547 C C . ARG A 1 205 ? 17.868 -9.156 -12.182 1.00 67.25 205 ARG A C 1
ATOM 1549 O O . ARG A 1 205 ? 18.388 -9.871 -11.329 1.00 67.25 205 ARG A O 1
ATOM 1556 N N . GLN A 1 206 ? 16.695 -9.450 -12.748 1.00 75.94 206 GLN A N 1
ATOM 1557 C CA . GLN A 1 206 ? 15.901 -10.636 -12.405 1.00 75.94 206 GLN A CA 1
ATOM 1558 C C . GLN A 1 206 ? 16.585 -11.916 -12.879 1.00 75.94 206 GLN A C 1
ATOM 1560 O O . GLN A 1 206 ? 16.647 -12.881 -12.119 1.00 75.94 206 GLN A O 1
ATOM 1565 N N . ILE A 1 207 ? 17.156 -11.905 -14.090 1.00 85.50 207 ILE A N 1
ATOM 1566 C CA . ILE A 1 207 ? 17.919 -13.053 -14.589 1.00 85.50 207 ILE A CA 1
ATOM 1567 C C . ILE A 1 207 ? 19.131 -13.324 -13.692 1.00 85.50 207 ILE A C 1
ATOM 1569 O O . ILE A 1 207 ? 19.350 -14.462 -13.293 1.00 85.50 207 ILE A O 1
ATOM 1573 N N . ARG A 1 208 ? 19.854 -12.274 -13.272 1.00 80.88 208 ARG A N 1
ATOM 1574 C CA . ARG A 1 208 ? 21.022 -12.397 -12.388 1.00 80.88 208 ARG A CA 1
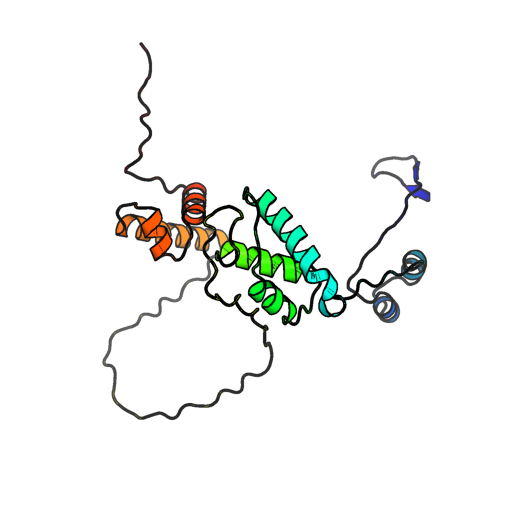ATOM 1575 C C . ARG A 1 208 ? 20.648 -12.985 -11.029 1.00 80.88 208 ARG A C 1
ATOM 1577 O O . ARG A 1 208 ? 21.318 -13.898 -10.562 1.00 80.88 208 ARG A O 1
ATOM 1584 N N . TYR A 1 209 ? 19.571 -12.487 -10.422 1.00 80.06 209 TYR A N 1
ATOM 1585 C CA . TYR A 1 209 ? 19.073 -12.996 -9.144 1.00 80.06 209 TYR A CA 1
ATOM 1586 C C . TYR A 1 209 ? 18.640 -14.468 -9.239 1.00 80.06 209 TYR A C 1
ATOM 1588 O O . TYR A 1 209 ? 18.989 -15.277 -8.377 1.00 80.06 209 TYR A O 1
ATOM 1596 N N . ARG A 1 210 ? 17.927 -14.846 -10.308 1.00 84.50 210 ARG A N 1
ATOM 1597 C CA . ARG A 1 210 ? 17.505 -16.236 -10.543 1.00 84.50 210 ARG A CA 1
ATOM 1598 C C . ARG A 1 210 ? 18.697 -17.159 -10.791 1.00 84.50 210 ARG A C 1
ATOM 1600 O O . ARG A 1 210 ? 18.727 -18.244 -10.222 1.00 84.50 210 ARG A O 1
ATOM 1607 N N . MET A 1 211 ? 19.710 -16.709 -11.534 1.00 84.06 211 MET A N 1
ATOM 1608 C CA . MET A 1 211 ? 20.965 -17.449 -11.712 1.00 84.06 211 MET A CA 1
ATOM 1609 C C . MET A 1 211 ? 21.690 -17.675 -10.379 1.00 84.06 211 MET A C 1
ATOM 1611 O O . MET A 1 211 ? 22.075 -18.806 -10.096 1.00 84.06 211 MET A O 1
ATOM 1615 N N . SER A 1 212 ? 21.807 -16.647 -9.524 1.00 82.56 212 SER A N 1
ATOM 1616 C CA . SER A 1 212 ? 22.430 -16.806 -8.200 1.00 82.56 212 SER A CA 1
ATOM 1617 C C . SER A 1 212 ? 21.628 -17.720 -7.274 1.00 82.56 212 SER A C 1
ATOM 1619 O O . SER A 1 212 ? 22.211 -18.518 -6.550 1.00 82.56 212 SER A O 1
ATOM 1621 N N . ARG A 1 213 ? 20.291 -17.639 -7.314 1.00 83.88 213 ARG A N 1
ATOM 1622 C CA . ARG A 1 213 ? 19.402 -18.447 -6.467 1.00 83.88 213 ARG A CA 1
ATOM 1623 C C . ARG A 1 213 ? 19.393 -19.923 -6.873 1.00 83.88 213 ARG A C 1
ATOM 1625 O O . ARG A 1 213 ? 19.317 -20.787 -6.011 1.00 83.88 213 ARG A O 1
ATOM 1632 N N . LEU A 1 214 ? 19.446 -20.202 -8.176 1.00 83.69 214 LEU A N 1
ATOM 1633 C CA . LEU A 1 214 ? 19.355 -21.556 -8.742 1.00 83.69 214 LEU A CA 1
ATOM 1634 C C . LEU A 1 214 ? 20.732 -22.203 -8.990 1.00 83.69 214 LEU A C 1
ATOM 1636 O O . LEU A 1 214 ? 20.799 -23.334 -9.492 1.00 83.69 214 LEU A O 1
ATOM 1640 N N . GLY A 1 215 ? 21.813 -21.489 -8.650 1.00 79.62 215 GLY A N 1
ATOM 1641 C CA . GLY A 1 215 ? 23.196 -21.938 -8.815 1.00 79.62 215 GLY A CA 1
ATOM 1642 C C . GLY A 1 215 ? 23.577 -22.174 -10.277 1.00 79.62 215 GLY A C 1
ATOM 1643 O O . GLY A 1 215 ? 24.206 -23.180 -10.585 1.00 79.62 215 GLY A O 1
ATOM 1644 N N . ILE A 1 216 ? 23.126 -21.310 -11.192 1.00 78.19 216 ILE A N 1
ATOM 1645 C CA . ILE A 1 216 ? 23.442 -21.408 -12.624 1.00 78.19 216 ILE A CA 1
ATOM 1646 C C . ILE A 1 216 ? 24.682 -20.554 -12.897 1.00 78.19 216 ILE A C 1
ATOM 1648 O O . ILE A 1 216 ? 24.597 -19.324 -12.943 1.00 78.19 216 ILE A O 1
ATOM 1652 N N . THR A 1 217 ? 25.827 -21.210 -13.059 1.00 75.31 217 THR A N 1
ATOM 1653 C CA . THR A 1 217 ? 27.105 -20.581 -13.408 1.00 75.31 217 THR A CA 1
ATOM 1654 C C . THR A 1 217 ? 27.307 -20.537 -14.917 1.00 75.31 217 THR A C 1
ATOM 1656 O O . THR A 1 217 ? 26.829 -21.386 -15.665 1.00 75.31 217 THR A O 1
ATOM 1659 N N . ASP A 1 218 ? 28.004 -19.499 -15.357 1.00 70.12 218 ASP A N 1
ATOM 1660 C CA . ASP A 1 218 ? 28.363 -19.283 -16.750 1.00 70.12 218 ASP A CA 1
ATOM 1661 C C . ASP A 1 218 ? 29.636 -20.085 -17.067 1.00 70.12 218 ASP A C 1
ATOM 1663 O O . ASP A 1 218 ? 30.654 -19.847 -16.414 1.00 70.12 218 ASP A O 1
ATOM 1667 N N . PRO A 1 219 ? 29.620 -21.014 -18.036 1.00 63.50 219 PRO A N 1
ATOM 1668 C CA . PRO A 1 219 ? 30.798 -21.800 -18.397 1.00 63.50 219 PRO A CA 1
ATOM 1669 C C . PRO A 1 219 ? 31.924 -20.951 -19.008 1.00 63.50 219 PRO A C 1
ATOM 1671 O O . PRO A 1 219 ? 33.051 -21.423 -19.086 1.00 63.50 219 PRO A O 1
ATOM 1674 N N . SER A 1 220 ? 31.648 -19.708 -19.425 1.00 57.66 220 SER A N 1
ATOM 1675 C CA . SER A 1 220 ? 32.667 -18.779 -19.936 1.00 57.66 220 SER A CA 1
ATOM 1676 C C . SER A 1 220 ? 33.343 -17.929 -18.852 1.00 57.66 220 SER A C 1
ATOM 1678 O O . SER A 1 220 ? 34.264 -17.175 -19.154 1.00 57.66 220 SER A O 1
ATOM 1680 N N . ASN A 1 221 ? 32.903 -18.047 -17.595 1.00 55.12 221 ASN A N 1
ATOM 1681 C CA . ASN A 1 221 ? 33.437 -17.296 -16.464 1.00 55.12 221 ASN A CA 1
ATOM 1682 C C . ASN A 1 221 ? 33.728 -18.254 -15.299 1.00 55.12 221 ASN A C 1
ATOM 1684 O O . ASN A 1 221 ? 33.116 -18.161 -14.233 1.00 55.12 221 ASN A O 1
ATOM 1688 N N . THR A 1 222 ? 34.634 -19.208 -15.525 1.00 44.94 222 THR A N 1
ATOM 1689 C CA . THR A 1 222 ? 35.375 -19.860 -14.438 1.00 44.94 222 THR A CA 1
ATOM 1690 C C . THR A 1 222 ? 36.217 -18.792 -13.742 1.00 44.94 222 THR A C 1
ATOM 1692 O O . THR A 1 222 ? 36.989 -18.116 -14.420 1.00 44.94 222 THR A O 1
ATOM 1695 N N . PRO A 1 223 ? 36.071 -18.588 -12.423 1.00 43.09 223 PRO A N 1
ATOM 1696 C CA . PRO A 1 223 ? 37.067 -17.853 -11.662 1.00 43.09 223 PRO A CA 1
ATOM 1697 C C . PRO A 1 223 ? 38.385 -18.626 -11.7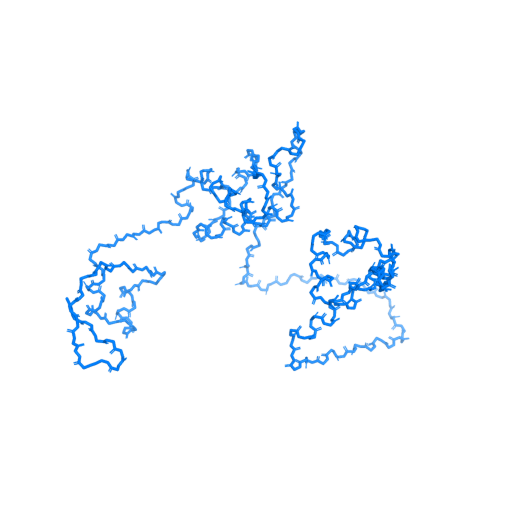60 1.00 43.09 223 PRO A C 1
ATOM 1699 O O . PRO A 1 223 ? 38.382 -19.841 -11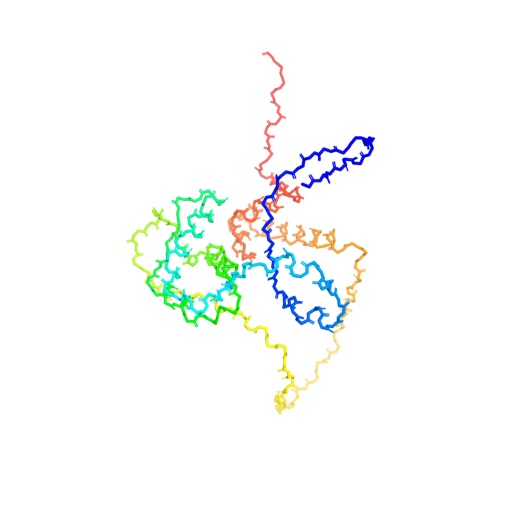.566 1.00 43.09 223 PRO A O 1
ATOM 1702 N N . ASP A 1 224 ? 39.478 -17.936 -12.072 1.00 41.53 224 ASP A N 1
ATOM 1703 C CA . ASP A 1 224 ? 40.828 -18.461 -11.891 1.00 41.53 224 ASP A CA 1
ATOM 1704 C C . ASP A 1 224 ? 41.034 -18.751 -10.391 1.00 41.53 224 ASP A C 1
ATOM 1706 O O . ASP A 1 224 ? 41.336 -17.857 -9.602 1.00 41.53 224 ASP A O 1
ATOM 1710 N N . GLU A 1 225 ? 40.803 -19.996 -9.980 1.00 47.84 225 GLU A N 1
ATOM 1711 C CA . GLU A 1 225 ? 41.377 -20.573 -8.766 1.00 47.84 225 GLU A CA 1
ATOM 1712 C C . GLU A 1 225 ? 42.607 -21.374 -9.196 1.00 47.84 225 GLU A C 1
ATOM 1714 O O . GLU A 1 225 ? 42.479 -22.540 -9.541 1.00 47.84 225 GLU A O 1
ATOM 1719 N N . ASP A 1 226 ? 43.760 -20.702 -9.246 1.00 40.69 226 ASP A N 1
ATOM 1720 C CA . ASP A 1 226 ? 45.106 -21.275 -9.092 1.00 40.69 226 ASP A CA 1
ATOM 1721 C C . ASP A 1 226 ? 46.105 -20.110 -8.900 1.00 40.69 226 ASP A C 1
ATOM 1723 O O . ASP A 1 226 ? 46.800 -19.686 -9.821 1.00 40.69 226 ASP A O 1
ATOM 1727 N N . ASP A 1 227 ? 46.154 -19.561 -7.684 1.00 39.31 227 ASP A N 1
ATOM 1728 C CA . ASP A 1 227 ? 47.362 -18.914 -7.150 1.00 39.31 227 ASP A CA 1
ATOM 1729 C C . ASP A 1 227 ? 47.569 -19.434 -5.721 1.00 39.31 227 ASP A C 1
ATOM 1731 O O . ASP A 1 227 ? 47.163 -18.822 -4.730 1.00 39.31 227 ASP A O 1
ATOM 1735 N N . ASP A 1 228 ? 48.113 -20.651 -5.641 1.00 42.16 228 ASP A N 1
ATOM 1736 C CA . ASP A 1 228 ? 48.696 -21.225 -4.432 1.00 42.16 228 ASP A CA 1
ATOM 1737 C C . ASP A 1 228 ? 50.228 -21.132 -4.532 1.00 42.16 228 ASP A C 1
ATOM 1739 O O . ASP A 1 228 ? 50.840 -21.726 -5.417 1.00 42.16 228 ASP A O 1
ATOM 1743 N N . GLY A 1 229 ? 50.826 -20.396 -3.591 1.00 43.94 229 GLY A N 1
ATOM 1744 C CA . GLY A 1 229 ? 52.147 -20.675 -3.019 1.00 43.94 229 GLY A CA 1
ATOM 1745 C C . GLY A 1 229 ? 53.406 -20.467 -3.876 1.00 43.94 229 GLY A C 1
ATOM 1746 O O . GLY A 1 229 ? 53.836 -21.362 -4.604 1.00 43.94 229 GLY A O 1
ATOM 1747 N N . GLY A 1 230 ? 54.123 -19.367 -3.602 1.00 36.38 230 GLY A N 1
ATOM 1748 C CA . GLY A 1 230 ? 55.536 -19.165 -3.962 1.00 36.38 230 GLY A CA 1
ATOM 1749 C C . GLY A 1 230 ? 56.151 -17.906 -3.368 1.00 36.38 230 GLY A C 1
ATOM 1750 O O . GLY A 1 230 ? 56.116 -16.871 -4.063 1.00 36.38 230 GLY A O 1
#

Foldseek 3Di:
DWDDPVPGPDTHDDDDDDDDDDPDDVVVCVVVVNDDPVVCVVHPPDDDDDDACLVVLVCQVVLLQVLQQVLCVVVVFPTWDDDPVQSVLVSPAPRVHHSVVVSVLSNVCVQLCVIPGPPDDPDDDDDDRRPRDPPPPPDDPDDDDDDDDDDDDDDDDDPPPPPDDDDPDPVVVVLVVVVVLLVVLCVVVVNPLCNSCVVVVHHSVVSVVSCVVSVPDDPVDDPPPDDDDD

pLDDT: mean 74.21, std 18.46, range [33.88, 95.0]